Protein AF-A0A257WDB3-F1 (afdb_monomer_lite)

Foldseek 3Di:
DDPVVVVVVVPVVQPDPDLDPADADDDDDLVVLVVLLVVLVVLLVQAACDPPPLQHLFGQDPVRDTFLLRLLVLLLSLLVLCLHPSHPSPVPPSSVVSNLRSLVSNQSQADPQLAHDGPPDRGLALLVLLVSLLSNLVSVVNCSRRPPVVNCVSHVVSLVSSLSNLLPDDHPDLVSLVSSLSSLSSVCSVPNDVSSVVSNVVSVPDDD

pLDDT: mean 91.32, std 16.08, range [34.0, 98.94]

Radius of gyration: 17.68 Å; chains: 1; bounding box: 43×49×41 Å

Sequence (208 aa):
MHRREALKTVVLAAAATRLSAAATPPRLPQALVDAHDKGVDDVIAKQELTPGHRHRGNIRSADSLFWGGTPGGIISTLSTAYLLPQSRHYRKPLVFERIQLAAECFARIQTPDGNWVLPITNFNSPPDTSFIIQGMGQTLLNARQYGFPELEPLVMPAVKKAGEALVRGGVHTPNHRWVVCSALALLHQLYPDPRYLKRIDQWLAESV

Structure (mmCIF, N/CA/C/O backbone):
data_AF-A0A257WDB3-F1
#
_entry.id   AF-A0A257WDB3-F1
#
loop_
_atom_site.group_PDB
_atom_site.id
_atom_site.type_symbol
_atom_site.label_atom_id
_atom_site.label_alt_id
_atom_site.label_comp_id
_atom_site.label_asym_id
_atom_site.label_entity_id
_atom_site.label_seq_id
_atom_site.pdbx_PDB_ins_code
_atom_site.Cartn_x
_atom_site.Cartn_y
_atom_site.Cartn_z
_atom_site.occupancy
_atom_site.B_iso_or_equiv
_atom_site.auth_seq_id
_atom_site.auth_comp_id
_atom_site.auth_asym_id
_atom_site.auth_atom_id
_atom_site.pdbx_PDB_model_num
ATOM 1 N N . MET A 1 1 ? 3.778 -29.383 -19.941 1.00 45.91 1 MET A N 1
ATOM 2 C CA . MET A 1 1 ? 2.694 -28.446 -19.573 1.00 45.91 1 MET A CA 1
ATOM 3 C C . MET A 1 1 ? 3.295 -27.042 -19.513 1.00 45.91 1 MET A C 1
ATOM 5 O O . MET A 1 1 ? 4.113 -26.775 -18.642 1.00 45.91 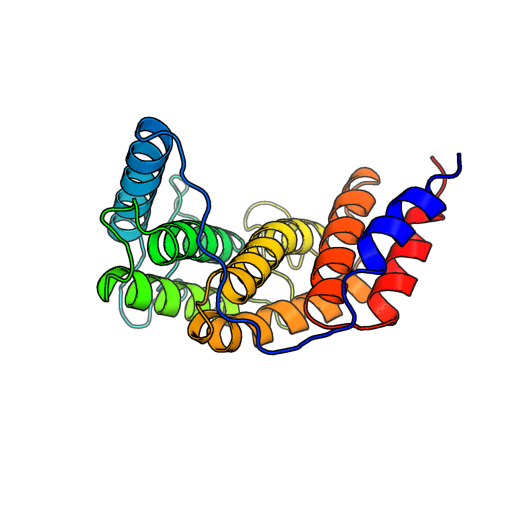1 MET A O 1
ATOM 9 N N . HIS A 1 2 ? 3.052 -26.204 -20.525 1.00 51.28 2 HIS A N 1
ATOM 10 C CA . HIS A 1 2 ? 3.761 -24.927 -20.689 1.00 51.28 2 HIS A CA 1
ATOM 11 C C . HIS A 1 2 ? 3.263 -23.865 -19.694 1.00 51.28 2 HIS A C 1
ATOM 13 O O . HIS A 1 2 ? 2.059 -23.686 -19.544 1.00 51.28 2 HIS A O 1
ATOM 19 N N . ARG A 1 3 ? 4.190 -23.108 -19.078 1.00 54.28 3 ARG A N 1
ATOM 20 C CA . ARG A 1 3 ? 3.938 -21.974 -18.151 1.00 54.28 3 ARG A CA 1
ATOM 21 C C . ARG A 1 3 ? 2.859 -20.983 -18.625 1.00 54.28 3 ARG A C 1
ATOM 23 O O . ARG A 1 3 ? 2.212 -20.355 -17.797 1.00 54.28 3 ARG A O 1
ATOM 30 N N . ARG A 1 4 ? 2.644 -20.870 -19.942 1.00 48.91 4 ARG A N 1
ATOM 31 C CA . ARG A 1 4 ? 1.606 -20.027 -20.560 1.00 48.91 4 ARG A CA 1
ATOM 32 C C . ARG A 1 4 ? 0.173 -20.489 -20.278 1.00 48.91 4 ARG A C 1
ATOM 34 O O . ARG A 1 4 ? -0.712 -19.648 -20.199 1.00 48.91 4 ARG A O 1
ATOM 41 N N . GLU A 1 5 ? -0.061 -21.787 -20.097 1.00 42.28 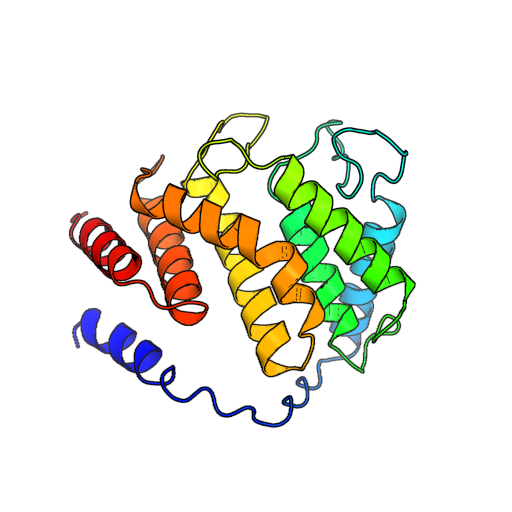5 GLU A N 1
ATOM 42 C CA . GLU A 1 5 ? -1.414 -22.317 -19.876 1.00 42.28 5 GLU A CA 1
ATOM 43 C C . GLU A 1 5 ? -1.887 -22.109 -18.430 1.00 42.28 5 GLU A C 1
ATOM 45 O O . GLU A 1 5 ? -3.061 -21.842 -18.209 1.00 42.28 5 GLU A O 1
ATOM 50 N N . ALA A 1 6 ? -0.975 -22.098 -17.448 1.00 45.38 6 ALA A N 1
ATOM 51 C CA . ALA A 1 6 ? -1.327 -21.823 -16.050 1.00 45.38 6 ALA A CA 1
ATOM 52 C C . ALA A 1 6 ? -1.822 -20.378 -15.823 1.00 45.38 6 ALA A C 1
ATOM 54 O O . ALA A 1 6 ? -2.683 -20.148 -14.980 1.00 45.38 6 ALA A O 1
ATOM 55 N N . LEU A 1 7 ? -1.317 -19.410 -16.598 1.00 43.00 7 LEU A N 1
ATOM 56 C CA . LEU A 1 7 ? -1.738 -18.005 -16.513 1.00 43.00 7 LEU A CA 1
ATOM 57 C C . LEU A 1 7 ? -3.073 -17.746 -17.227 1.00 43.00 7 LEU A C 1
ATOM 59 O O . LEU A 1 7 ? -3.871 -16.943 -16.752 1.00 43.00 7 LEU A O 1
ATOM 63 N N . LYS A 1 8 ? -3.366 -18.455 -18.325 1.00 37.84 8 LYS A N 1
ATOM 64 C CA . LYS A 1 8 ? -4.644 -18.312 -19.044 1.00 37.84 8 LYS A CA 1
ATOM 65 C C . LYS A 1 8 ? -5.842 -18.775 -18.214 1.00 37.84 8 LYS A C 1
ATOM 67 O O . LYS A 1 8 ? -6.889 -18.134 -18.264 1.00 37.84 8 LYS A O 1
ATOM 72 N N . THR A 1 9 ? -5.679 -19.822 -17.404 1.00 37.25 9 THR A N 1
ATOM 73 C CA . THR A 1 9 ? -6.748 -20.322 -16.522 1.00 37.25 9 THR A CA 1
ATOM 74 C C . THR A 1 9 ? -7.106 -19.330 -15.410 1.00 37.25 9 THR A C 1
ATOM 76 O O . THR A 1 9 ? -8.244 -19.314 -14.956 1.00 37.25 9 THR A O 1
ATOM 79 N N . VAL A 1 10 ? -6.177 -18.451 -15.011 1.00 42.28 10 VAL A N 1
ATOM 80 C CA . VAL A 1 10 ? -6.434 -17.390 -14.016 1.00 42.28 10 VAL A CA 1
ATOM 81 C C . VAL A 1 10 ? -7.130 -16.172 -14.646 1.00 42.28 10 VAL A C 1
ATOM 83 O O . VAL A 1 10 ? -7.916 -15.500 -13.985 1.00 42.28 10 VAL A O 1
ATOM 86 N N . VAL A 1 11 ? -6.902 -15.903 -15.937 1.00 43.12 11 VAL A N 1
ATOM 87 C CA . VAL A 1 11 ? -7.397 -14.693 -16.623 1.00 43.12 11 VAL A CA 1
ATOM 88 C C . VAL A 1 11 ? -8.828 -14.842 -17.165 1.00 43.12 11 VAL A C 1
ATOM 90 O O . VAL A 1 11 ? -9.560 -13.855 -17.233 1.00 43.12 11 VAL A O 1
ATOM 93 N N . LEU A 1 12 ? -9.288 -16.055 -17.495 1.00 34.00 12 LEU A N 1
ATOM 94 C CA . LEU A 1 12 ? -10.612 -16.243 -18.116 1.00 34.00 12 LEU A CA 1
ATOM 95 C C . LEU A 1 12 ? -11.825 -16.054 -17.182 1.00 34.00 12 LEU A C 1
ATOM 97 O O . LEU A 1 12 ? -12.954 -16.039 -17.666 1.00 34.00 12 LEU A O 1
ATOM 101 N N . ALA A 1 13 ? -11.631 -15.855 -15.876 1.00 38.69 13 ALA A N 1
ATOM 102 C CA . ALA A 1 13 ? -12.734 -15.607 -14.940 1.00 38.69 13 ALA A CA 1
ATOM 103 C C . ALA A 1 13 ? -13.141 -14.120 -14.816 1.00 38.69 13 ALA A C 1
ATOM 105 O O . ALA A 1 13 ? -14.109 -13.808 -14.127 1.00 38.69 13 ALA A O 1
ATOM 106 N N . ALA A 1 14 ? -12.432 -13.188 -15.465 1.00 43.66 14 ALA A N 1
ATOM 107 C CA . ALA A 1 14 ? -12.584 -11.749 -15.207 1.00 43.66 14 ALA A CA 1
ATOM 108 C C . ALA A 1 14 ? -13.600 -11.005 -16.103 1.00 43.66 14 ALA A C 1
ATOM 110 O O . ALA A 1 14 ? -13.700 -9.783 -16.026 1.00 43.66 14 ALA A O 1
ATOM 111 N N . ALA A 1 15 ? -14.376 -11.698 -16.941 1.00 42.31 15 ALA A N 1
ATOM 112 C CA . ALA A 1 15 ? -15.302 -11.059 -17.881 1.00 42.31 15 ALA A CA 1
ATOM 113 C C . ALA A 1 15 ? -16.777 -11.324 -17.539 1.00 42.31 15 ALA A C 1
ATOM 115 O O . ALA A 1 15 ? -17.488 -11.978 -18.294 1.00 42.31 15 ALA A O 1
ATOM 116 N N . ALA A 1 16 ? -17.240 -10.804 -16.399 1.00 39.44 16 ALA A N 1
ATOM 117 C CA . ALA A 1 16 ? -18.658 -10.533 -16.145 1.00 39.44 16 ALA A CA 1
ATOM 118 C C . ALA A 1 16 ? -18.814 -9.661 -14.891 1.00 39.44 16 ALA A C 1
ATOM 120 O O . ALA A 1 16 ? -19.093 -10.164 -13.804 1.00 39.44 16 ALA A O 1
ATOM 121 N N . THR A 1 17 ? -18.678 -8.340 -15.018 1.00 43.06 17 THR A N 1
ATOM 122 C CA . THR A 1 17 ? -19.032 -7.407 -13.936 1.00 43.06 17 THR A CA 1
ATOM 123 C C . THR A 1 17 ? -20.554 -7.274 -13.856 1.00 43.06 17 THR A C 1
ATOM 125 O O . THR A 1 17 ? -21.141 -6.258 -14.216 1.00 43.06 17 THR A O 1
ATOM 128 N N . ARG A 1 18 ? -21.227 -8.340 -13.418 1.00 44.41 18 ARG A N 1
ATOM 129 C CA . ARG A 1 18 ? -22.544 -8.206 -12.793 1.00 44.41 18 ARG A CA 1
ATOM 130 C C . ARG A 1 18 ? -22.286 -7.609 -11.410 1.00 44.41 18 ARG A C 1
ATOM 132 O O . ARG A 1 18 ? -21.394 -8.097 -10.720 1.00 44.41 18 ARG A O 1
ATOM 139 N N . LEU A 1 19 ? -23.033 -6.579 -11.001 1.00 48.09 19 LEU A N 1
ATOM 140 C CA . LEU A 1 19 ? -23.133 -6.233 -9.580 1.00 48.09 19 LEU A CA 1
ATOM 141 C C . LEU A 1 19 ? -23.759 -7.442 -8.871 1.00 48.09 19 LEU A C 1
ATOM 143 O O . LEU A 1 19 ? -24.977 -7.552 -8.759 1.00 48.09 19 LEU A O 1
ATOM 147 N N . SER A 1 20 ? -22.933 -8.407 -8.476 1.00 57.28 20 SER A N 1
ATOM 148 C CA . SER A 1 20 ? -23.333 -9.425 -7.520 1.00 57.28 20 SER A CA 1
ATOM 149 C C . SER A 1 20 ? -23.405 -8.768 -6.149 1.00 57.28 20 SER A C 1
ATOM 151 O O . SER A 1 20 ? -22.644 -7.843 -5.857 1.00 57.28 20 SER A O 1
ATOM 153 N N . ALA A 1 21 ? -24.300 -9.257 -5.292 1.00 70.44 21 ALA A N 1
ATOM 154 C CA . ALA A 1 21 ? -24.239 -8.924 -3.876 1.00 70.44 21 ALA A CA 1
ATOM 155 C C . ALA A 1 21 ? -22.814 -9.173 -3.349 1.00 70.44 21 ALA A C 1
ATOM 157 O O . ALA A 1 21 ? -22.147 -10.114 -3.793 1.00 70.44 21 ALA A O 1
ATOM 158 N N . ALA A 1 22 ? -22.351 -8.314 -2.437 1.00 84.44 22 ALA A N 1
ATOM 159 C CA . ALA A 1 22 ? -21.058 -8.495 -1.792 1.00 84.44 22 ALA A CA 1
ATOM 160 C C . ALA A 1 22 ? -20.994 -9.895 -1.166 1.00 84.44 22 ALA A C 1
ATOM 162 O O . ALA A 1 22 ? -21.926 -10.322 -0.482 1.00 84.44 22 ALA A O 1
ATOM 163 N N . ALA A 1 23 ? -19.906 -10.615 -1.423 1.00 90.50 23 ALA A N 1
ATOM 164 C CA . ALA A 1 23 ? -19.678 -11.907 -0.805 1.00 90.50 23 ALA A CA 1
ATOM 165 C C . ALA A 1 23 ? -19.461 -11.731 0.703 1.00 90.50 23 ALA A C 1
ATOM 167 O O . ALA A 1 23 ? -18.968 -10.701 1.167 1.00 90.50 23 ALA A O 1
ATOM 168 N N . THR A 1 24 ? -19.780 -12.764 1.476 1.00 90.06 24 THR A N 1
ATOM 169 C CA . THR A 1 24 ? -19.450 -12.796 2.901 1.00 90.06 24 THR A CA 1
ATOM 170 C C . THR A 1 24 ? -17.955 -13.089 3.069 1.00 90.06 24 THR A C 1
ATOM 172 O O . THR A 1 24 ? -17.476 -14.078 2.504 1.00 90.06 24 THR A O 1
ATOM 175 N N . PRO A 1 25 ? -17.201 -12.281 3.840 1.00 92.31 25 PRO A N 1
ATOM 176 C CA . PRO A 1 25 ? -15.821 -12.600 4.194 1.00 92.31 25 PRO A CA 1
ATOM 177 C C . PRO A 1 25 ? -15.700 -13.975 4.867 1.00 92.31 25 PRO A C 1
ATOM 179 O O . PRO A 1 25 ? -16.595 -14.364 5.625 1.00 92.31 25 PRO A O 1
ATOM 182 N N . PRO A 1 26 ? -14.605 -14.718 4.628 1.00 92.19 26 PRO A N 1
ATOM 183 C CA . PRO A 1 26 ? -14.399 -16.012 5.262 1.00 92.19 26 PRO A CA 1
ATOM 184 C C . PRO A 1 26 ? -14.268 -15.860 6.779 1.00 92.19 26 PRO A C 1
ATOM 186 O O . PRO A 1 26 ? -13.742 -14.864 7.278 1.00 92.19 26 PRO A O 1
ATOM 189 N N . ARG A 1 27 ? -14.694 -16.889 7.517 1.00 95.25 27 ARG A N 1
ATOM 190 C CA . ARG A 1 27 ? -14.459 -16.952 8.960 1.00 95.25 27 ARG A CA 1
ATOM 191 C C . ARG A 1 27 ? -13.005 -17.336 9.232 1.00 95.25 27 ARG A C 1
ATOM 193 O O . ARG A 1 27 ? -12.547 -18.374 8.763 1.00 95.25 27 ARG A O 1
ATOM 200 N N . LEU A 1 28 ? -12.303 -16.527 10.016 1.00 96.69 28 LEU A N 1
ATOM 201 C CA . LEU A 1 28 ? -10.902 -16.736 10.385 1.00 96.69 28 LEU A CA 1
ATOM 202 C C . LEU A 1 28 ? -10.765 -17.228 11.838 1.00 96.69 28 LEU A C 1
ATOM 204 O O . LEU A 1 28 ? -11.626 -16.917 12.670 1.00 96.69 28 LEU A O 1
ATOM 208 N N . PRO A 1 29 ? -9.691 -17.968 12.177 1.00 98.19 29 PRO A N 1
ATOM 209 C CA . PRO A 1 29 ? -9.339 -18.275 13.562 1.00 98.19 29 PRO A CA 1
ATOM 210 C C . PRO A 1 29 ? -9.264 -17.011 14.426 1.00 98.19 29 PRO A C 1
ATOM 212 O O . PRO A 1 29 ? -8.604 -16.046 14.044 1.00 98.19 29 PRO A O 1
ATOM 215 N N . GLN A 1 30 ? -9.895 -17.027 15.606 1.00 97.88 30 GLN A N 1
ATOM 216 C CA . GLN A 1 30 ? -10.023 -15.831 16.451 1.00 97.88 30 GLN A CA 1
ATOM 217 C C . GLN A 1 30 ? -8.666 -15.217 16.822 1.00 97.88 30 GLN A C 1
ATOM 219 O O . GLN A 1 30 ? -8.505 -14.009 16.726 1.00 97.88 30 GLN A O 1
ATOM 224 N N . ALA A 1 31 ? -7.657 -16.042 17.117 1.00 98.38 31 ALA A N 1
ATOM 225 C CA . ALA A 1 31 ? -6.311 -15.561 17.429 1.00 98.38 31 ALA A CA 1
ATOM 226 C C . ALA A 1 31 ? -5.677 -14.728 16.293 1.00 98.38 31 ALA A C 1
ATOM 228 O O . ALA A 1 31 ? -4.933 -13.789 16.566 1.00 98.38 31 ALA A O 1
ATOM 229 N N . LEU A 1 32 ? -5.983 -15.036 15.023 1.00 98.25 32 LEU A N 1
ATOM 230 C CA . LEU A 1 32 ? -5.516 -14.232 13.886 1.00 98.25 32 LEU A CA 1
ATOM 231 C C . LEU A 1 32 ? -6.258 -12.897 13.803 1.00 98.25 32 LEU A C 1
ATOM 233 O O . LEU A 1 32 ? -5.642 -11.882 13.488 1.00 98.25 32 LEU A O 1
ATOM 237 N N . VAL A 1 33 ? -7.558 -12.894 14.107 1.00 98.56 33 VAL A N 1
ATOM 238 C CA . VAL A 1 33 ? -8.369 -11.670 14.161 1.00 98.56 33 VAL A CA 1
ATOM 239 C C . VAL A 1 33 ? -7.873 -10.757 15.280 1.00 98.56 33 VAL A C 1
ATOM 241 O O . VAL A 1 33 ? -7.621 -9.582 15.038 1.00 98.56 33 VAL A O 1
ATOM 244 N N . ASP A 1 34 ? -7.636 -11.304 16.471 1.00 98.62 34 ASP A N 1
ATOM 245 C CA . ASP A 1 34 ? -7.160 -10.541 17.626 1.00 98.62 34 ASP A CA 1
ATOM 246 C C . ASP A 1 34 ? -5.768 -9.941 17.371 1.00 98.62 34 ASP A C 1
ATOM 248 O O . ASP A 1 34 ? -5.526 -8.769 17.674 1.00 98.62 34 ASP A O 1
ATOM 252 N N . ALA A 1 35 ? -4.865 -10.720 16.762 1.00 98.56 35 ALA A N 1
ATOM 253 C CA . ALA A 1 35 ? -3.537 -10.255 16.370 1.00 98.56 35 ALA A CA 1
ATOM 254 C C . ALA A 1 35 ? -3.603 -9.156 15.298 1.00 98.56 35 ALA A C 1
ATOM 256 O O . ALA A 1 35 ? -2.903 -8.146 15.407 1.00 98.56 35 ALA A O 1
ATOM 257 N N . HIS A 1 36 ? -4.463 -9.321 14.289 1.00 98.62 36 HIS A N 1
ATOM 258 C CA . HIS A 1 36 ? -4.686 -8.306 13.264 1.00 98.62 36 HIS A CA 1
ATOM 259 C C . HIS A 1 36 ? -5.241 -7.014 13.871 1.00 98.62 36 HIS A C 1
ATOM 261 O O . HIS A 1 36 ? -4.723 -5.933 13.602 1.00 98.62 36 HIS A O 1
ATOM 267 N N . ASP A 1 37 ? -6.250 -7.115 14.734 1.00 98.75 37 ASP A N 1
ATOM 268 C CA . ASP A 1 37 ? -6.857 -5.954 15.373 1.00 98.75 37 ASP A CA 1
ATOM 269 C C . ASP A 1 37 ? -5.869 -5.230 16.299 1.00 98.75 37 ASP A C 1
ATOM 271 O O . ASP A 1 37 ? -5.863 -4.003 16.361 1.00 98.75 37 ASP A O 1
ATOM 275 N N . LYS A 1 38 ? -4.965 -5.949 16.980 1.00 98.69 38 LYS A N 1
ATOM 276 C CA . LYS A 1 38 ? -3.846 -5.297 17.679 1.00 98.69 38 LYS A CA 1
ATOM 277 C C . LYS A 1 38 ? -2.987 -4.476 16.703 1.00 98.69 38 LYS A C 1
ATOM 279 O O . LYS A 1 38 ? -2.601 -3.352 17.019 1.00 98.69 38 LYS A O 1
ATOM 284 N N . GLY A 1 39 ? -2.688 -5.021 15.524 1.00 98.50 39 GLY A N 1
ATOM 285 C CA . GLY A 1 39 ? -1.974 -4.292 14.474 1.00 98.50 39 GLY A CA 1
ATOM 286 C C . GLY A 1 39 ? -2.729 -3.049 13.991 1.00 98.50 39 GLY A C 1
ATOM 287 O O . GLY A 1 39 ? -2.109 -2.016 13.745 1.00 98.50 39 GLY A O 1
ATOM 288 N N . VAL A 1 40 ? -4.060 -3.117 13.908 1.00 98.81 40 VAL A N 1
ATOM 289 C CA . VAL A 1 40 ? -4.929 -1.972 13.581 1.00 98.81 40 VAL A CA 1
ATOM 290 C C . VAL A 1 40 ? -4.807 -0.872 14.632 1.00 98.81 40 VAL A C 1
ATOM 292 O O . VAL A 1 40 ? -4.586 0.282 14.264 1.00 98.81 40 VAL A O 1
ATOM 295 N N . ASP A 1 41 ? -4.877 -1.215 15.919 1.00 98.75 41 ASP A N 1
ATOM 296 C CA . ASP A 1 41 ? -4.685 -0.249 17.008 1.00 98.75 41 ASP A CA 1
ATOM 297 C C . ASP A 1 41 ? -3.306 0.412 16.940 1.00 98.75 41 ASP A C 1
ATOM 299 O O . ASP A 1 41 ? -3.197 1.638 17.021 1.00 98.75 41 ASP A O 1
ATOM 303 N N . ASP A 1 42 ? -2.254 -0.382 16.723 1.00 98.31 42 ASP A N 1
ATOM 304 C CA . ASP A 1 42 ? -0.886 0.126 16.610 1.00 98.31 42 ASP A CA 1
ATOM 305 C C . ASP A 1 42 ? -0.745 1.095 15.418 1.00 98.31 42 ASP A C 1
ATOM 307 O O . ASP A 1 42 ? -0.067 2.119 15.530 1.00 98.31 42 ASP A O 1
ATOM 311 N N . VAL A 1 43 ? -1.388 0.800 14.283 1.00 98.12 43 VAL A N 1
ATOM 312 C CA . VAL A 1 43 ? -1.407 1.670 13.095 1.00 98.12 43 VAL A CA 1
ATOM 313 C C . VAL A 1 43 ? -2.151 2.974 13.372 1.00 98.12 43 VAL A C 1
ATOM 315 O O . VAL A 1 43 ? -1.635 4.045 13.049 1.00 98.12 43 VAL A O 1
ATOM 318 N N . ILE A 1 44 ? -3.332 2.907 13.992 1.00 98.56 44 ILE A N 1
ATOM 319 C CA . ILE A 1 44 ? -4.138 4.088 14.333 1.00 98.56 44 ILE A CA 1
ATOM 320 C C . ILE A 1 44 ? -3.382 4.996 15.306 1.00 98.56 44 ILE A C 1
ATOM 322 O O . ILE A 1 44 ? -3.388 6.213 15.124 1.00 98.56 44 ILE A O 1
ATOM 326 N N . ALA A 1 45 ? -2.721 4.419 16.311 1.00 98.31 45 ALA A N 1
ATOM 327 C CA . ALA A 1 45 ? -1.990 5.167 17.329 1.00 98.31 45 ALA A CA 1
ATOM 328 C C . ALA A 1 45 ? -0.731 5.864 16.785 1.00 98.31 45 ALA A C 1
ATOM 330 O O . ALA A 1 45 ? -0.343 6.912 17.296 1.00 98.31 45 ALA A O 1
ATOM 331 N N . LYS A 1 46 ? -0.081 5.289 15.766 1.00 98.31 46 LYS A N 1
ATOM 332 C CA . LYS A 1 46 ? 1.199 5.782 15.226 1.00 98.31 46 LYS A CA 1
ATOM 333 C C . LYS A 1 46 ? 1.058 6.680 13.998 1.00 98.31 46 LYS A C 1
ATOM 335 O O . LYS A 1 46 ? 2.065 7.216 13.531 1.00 98.31 46 LYS A O 1
ATOM 340 N N . GLN A 1 47 ? -0.141 6.801 13.429 1.00 98.44 47 GLN A N 1
ATOM 341 C CA . GLN A 1 47 ? -0.347 7.610 12.232 1.00 98.44 47 GLN A CA 1
ATOM 342 C C . GLN A 1 47 ? -0.068 9.093 12.537 1.00 98.44 47 GLN A C 1
ATOM 344 O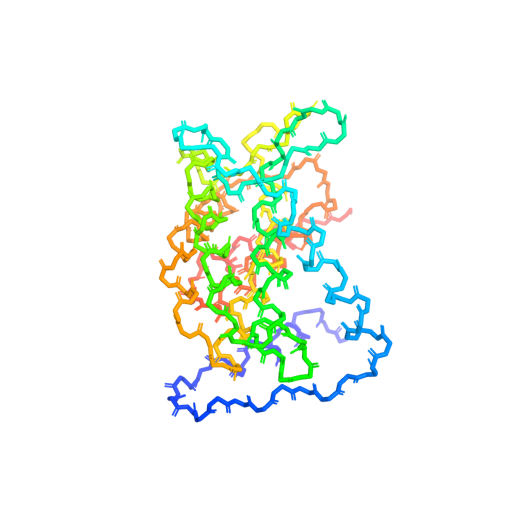 O . GLN A 1 47 ? -0.512 9.629 13.545 1.00 98.44 47 GLN A O 1
ATOM 349 N N . GLU A 1 48 ? 0.666 9.769 11.657 1.00 98.50 48 GLU A N 1
ATOM 350 C CA . GLU A 1 48 ? 0.939 11.203 11.731 1.00 98.50 48 GLU A CA 1
ATOM 351 C C . GLU A 1 48 ? -0.329 11.985 11.376 1.00 98.50 48 GLU A C 1
ATOM 353 O O . GLU A 1 48 ? -0.812 11.908 10.243 1.00 98.50 48 GLU A O 1
ATOM 358 N N . LEU A 1 49 ? -0.876 12.743 12.325 1.00 98.50 49 LEU A N 1
ATOM 359 C CA . LEU A 1 49 ? -2.156 13.441 12.164 1.00 98.50 49 LEU A CA 1
ATOM 360 C C . LEU A 1 49 ? -2.016 14.959 12.042 1.00 98.50 49 LEU A C 1
ATOM 362 O O . LEU A 1 49 ? -3.007 15.620 11.714 1.00 98.50 49 LEU A O 1
ATOM 366 N N . THR A 1 50 ? -0.815 15.502 12.259 1.00 98.38 50 THR A N 1
ATOM 367 C CA . THR A 1 50 ? -0.563 16.945 12.316 1.00 98.38 50 THR A CA 1
ATOM 368 C C . THR A 1 50 ? -1.049 17.628 11.033 1.00 98.38 50 THR A C 1
ATOM 370 O O . THR A 1 50 ? -0.568 17.301 9.938 1.00 98.38 50 THR A O 1
ATOM 373 N N . PRO A 1 51 ? -2.007 18.572 11.125 1.00 97.12 51 PRO A N 1
ATOM 374 C CA . PRO A 1 51 ? -2.480 19.329 9.972 1.00 97.12 51 PRO A CA 1
ATOM 375 C C . PRO A 1 51 ? -1.325 20.007 9.226 1.00 97.12 51 PRO A C 1
ATOM 377 O O . PRO A 1 51 ? -0.412 20.552 9.836 1.00 97.12 51 PRO A O 1
ATOM 380 N N . GLY A 1 52 ? -1.344 19.944 7.894 1.00 95.94 52 GLY A N 1
ATOM 381 C CA . GLY A 1 52 ? -0.296 20.527 7.047 1.00 95.94 52 GLY A CA 1
ATOM 382 C C . GLY A 1 52 ? 1.018 19.736 6.977 1.00 95.94 52 GLY A C 1
ATOM 383 O O . GLY A 1 52 ? 1.845 20.025 6.113 1.00 95.94 52 GLY A O 1
ATOM 384 N N . HIS A 1 53 ? 1.223 18.703 7.804 1.00 97.81 53 HIS A N 1
ATOM 385 C CA . HIS A 1 53 ? 2.433 17.890 7.716 1.00 97.81 53 HIS A CA 1
ATOM 386 C C . HIS A 1 53 ? 2.477 17.121 6.385 1.00 97.81 53 HIS A C 1
ATOM 388 O O . HIS A 1 53 ? 1.519 16.439 6.008 1.00 97.81 53 HIS A O 1
ATOM 394 N N . ARG A 1 54 ? 3.618 17.170 5.678 1.00 96.62 54 ARG A N 1
ATOM 395 C CA . ARG A 1 54 ? 3.788 16.535 4.353 1.00 96.62 54 ARG A CA 1
ATOM 396 C C . ARG A 1 54 ? 3.362 15.065 4.352 1.00 96.62 54 ARG A C 1
ATOM 398 O O . ARG A 1 54 ? 2.705 14.606 3.418 1.00 96.62 54 ARG A O 1
ATOM 405 N N . HIS A 1 55 ? 3.679 14.350 5.428 1.00 98.06 55 HIS A N 1
ATOM 406 C CA . HIS A 1 55 ? 3.388 12.927 5.600 1.00 98.06 55 HIS A CA 1
ATOM 407 C C . HIS A 1 55 ? 2.165 12.641 6.488 1.00 98.06 55 HIS A C 1
ATOM 409 O O . HIS A 1 55 ? 2.044 11.533 6.996 1.00 98.06 55 HIS A O 1
ATOM 415 N N . ARG A 1 56 ? 1.254 13.608 6.683 1.00 98.62 56 ARG A N 1
ATOM 416 C CA . ARG A 1 56 ? -0.021 13.378 7.387 1.00 98.62 56 ARG A CA 1
ATOM 417 C C . ARG A 1 56 ? -0.771 12.191 6.774 1.00 98.62 56 ARG A C 1
ATOM 419 O O . ARG A 1 56 ? -1.021 12.208 5.572 1.00 98.62 56 ARG A O 1
ATOM 426 N N . GLY A 1 57 ? -1.105 11.184 7.575 1.00 98.50 57 GLY A N 1
ATOM 427 C CA . GLY A 1 57 ? -1.681 9.910 7.134 1.00 98.50 57 GLY A CA 1
ATOM 428 C C . GLY A 1 57 ? -0.671 8.767 6.955 1.00 98.50 57 GLY A C 1
ATOM 429 O O . GLY A 1 57 ? -1.076 7.633 6.713 1.00 98.50 57 GLY A O 1
ATOM 430 N N . ASN A 1 58 ? 0.628 9.030 7.099 1.00 98.38 58 ASN A N 1
ATOM 431 C CA . ASN A 1 58 ? 1.688 8.017 7.114 1.00 98.38 58 ASN A CA 1
ATOM 432 C C . ASN A 1 58 ? 2.109 7.680 8.559 1.00 98.38 58 ASN A C 1
ATOM 434 O O . ASN A 1 58 ? 1.628 8.298 9.502 1.00 98.38 58 ASN A O 1
ATOM 438 N N . ILE A 1 59 ? 3.032 6.738 8.744 1.00 98.31 59 ILE A N 1
ATOM 439 C CA . ILE A 1 59 ? 3.689 6.438 10.023 1.00 98.31 59 ILE A CA 1
ATOM 440 C C . ILE A 1 59 ? 5.177 6.764 9.895 1.00 98.31 59 ILE A C 1
ATOM 442 O O . ILE A 1 59 ? 5.823 6.378 8.916 1.00 98.31 59 ILE A O 1
ATOM 446 N N . ARG A 1 60 ? 5.719 7.466 10.894 1.00 97.19 60 ARG A N 1
ATOM 447 C CA . ARG A 1 60 ? 7.162 7.678 11.031 1.00 97.19 60 ARG A CA 1
ATOM 448 C C . ARG A 1 60 ? 7.805 6.390 11.542 1.00 97.19 60 ARG A C 1
ATOM 450 O O . ARG A 1 60 ? 7.391 5.863 12.574 1.00 97.19 60 ARG A O 1
ATOM 457 N N . SER A 1 61 ? 8.793 5.871 10.826 1.00 94.06 61 SER A N 1
ATOM 458 C CA . SER A 1 61 ? 9.543 4.682 11.239 1.00 94.06 61 SER A CA 1
ATOM 459 C C . SER A 1 61 ? 10.538 4.992 12.360 1.00 94.06 61 SER A C 1
ATOM 461 O O . SER A 1 61 ? 10.791 6.149 12.692 1.00 94.06 61 SER A O 1
ATOM 463 N N . ALA A 1 62 ? 11.109 3.943 12.959 1.00 93.12 62 ALA A N 1
ATOM 464 C CA . ALA A 1 62 ? 12.051 4.064 14.075 1.00 93.12 62 ALA A CA 1
ATOM 465 C C . ALA A 1 62 ? 13.331 4.848 13.720 1.00 93.12 62 ALA A C 1
ATOM 467 O O . ALA A 1 62 ? 13.886 5.541 14.564 1.00 93.12 62 ALA A O 1
ATOM 468 N N . ASP A 1 63 ? 13.758 4.800 12.459 1.00 93.31 63 ASP A N 1
ATOM 469 C CA . ASP A 1 63 ? 14.848 5.611 11.895 1.00 93.31 63 ASP A CA 1
ATOM 470 C C . ASP A 1 63 ? 14.419 7.055 11.549 1.00 93.31 63 ASP A C 1
ATOM 472 O O . ASP A 1 63 ? 15.137 7.787 10.873 1.00 93.31 63 ASP A O 1
ATOM 476 N N . SER A 1 64 ? 13.243 7.484 12.016 1.00 93.69 64 SER A N 1
ATOM 477 C CA . SER A 1 64 ? 12.643 8.805 11.798 1.00 93.69 64 SER A CA 1
ATOM 478 C C . SER A 1 64 ? 12.241 9.136 10.356 1.00 93.69 64 SER A C 1
ATOM 480 O O . SER A 1 64 ? 11.790 10.261 10.105 1.00 93.69 64 SER A O 1
ATOM 482 N N . LEU A 1 65 ? 12.332 8.179 9.428 1.00 96.12 65 LEU A N 1
ATOM 483 C CA . LEU A 1 65 ? 11.938 8.350 8.029 1.00 96.12 65 LEU A CA 1
ATOM 484 C C . LEU A 1 65 ? 10.435 8.122 7.803 1.00 96.12 65 LEU A C 1
ATOM 486 O O . LEU A 1 65 ? 9.703 7.597 8.640 1.00 96.12 65 LEU A O 1
ATOM 490 N N . PHE A 1 66 ? 9.968 8.534 6.624 1.00 97.00 66 PHE A N 1
ATOM 491 C CA . PHE A 1 66 ? 8.645 8.188 6.111 1.00 97.00 66 PHE A CA 1
ATOM 492 C C . PHE A 1 66 ? 8.807 7.412 4.811 1.00 97.00 66 PHE A C 1
ATOM 494 O O . PHE A 1 66 ? 9.218 7.964 3.788 1.00 97.00 66 PHE A O 1
ATOM 501 N N . TRP A 1 67 ? 8.473 6.127 4.848 1.00 96.12 67 TRP A N 1
ATOM 502 C CA . TRP A 1 67 ? 8.623 5.238 3.701 1.00 96.12 67 TRP A CA 1
ATOM 503 C C . TRP A 1 67 ? 7.454 5.425 2.734 1.00 96.12 67 TRP A C 1
ATOM 505 O O . TRP A 1 67 ? 6.301 5.578 3.153 1.00 96.12 67 TRP A O 1
ATOM 515 N N . GLY A 1 68 ? 7.745 5.403 1.430 1.00 95.75 68 GLY A N 1
ATOM 516 C CA . GLY A 1 68 ? 6.742 5.625 0.389 1.00 95.75 68 GLY A CA 1
ATOM 517 C C . GLY A 1 68 ? 5.650 4.552 0.343 1.00 95.75 68 GLY A C 1
ATOM 518 O O . GLY A 1 68 ? 4.511 4.862 0.010 1.00 95.75 68 GLY A O 1
ATOM 519 N N . GLY A 1 69 ? 5.974 3.312 0.723 1.00 96.19 69 GLY A N 1
ATOM 520 C CA . GLY A 1 69 ? 5.023 2.196 0.728 1.00 96.19 69 GLY A CA 1
ATOM 521 C C . GLY A 1 69 ? 4.138 2.093 1.969 1.00 96.19 69 GLY A C 1
ATOM 522 O O . GLY A 1 69 ? 3.103 1.428 1.921 1.00 96.19 69 GLY A O 1
ATOM 523 N N . THR A 1 70 ? 4.496 2.764 3.065 1.00 98.00 70 THR A N 1
ATOM 524 C CA . THR A 1 70 ? 3.780 2.640 4.343 1.00 98.00 70 THR A CA 1
ATOM 525 C C . THR A 1 70 ? 2.299 3.017 4.254 1.00 98.00 70 THR A C 1
ATOM 527 O O . THR A 1 70 ? 1.493 2.253 4.783 1.00 98.00 70 THR A O 1
ATOM 530 N N . PRO A 1 71 ? 1.872 4.089 3.550 1.00 98.56 71 PRO A N 1
ATOM 531 C CA . PRO A 1 71 ? 0.447 4.385 3.415 1.00 98.56 71 PRO A CA 1
ATOM 532 C C . PRO A 1 71 ? -0.347 3.256 2.745 1.00 98.56 71 PRO A C 1
ATOM 534 O O . PRO A 1 71 ? -1.449 2.953 3.188 1.00 98.56 71 PRO A O 1
ATOM 537 N N . GLY A 1 72 ? 0.222 2.573 1.743 1.00 98.31 72 GLY A N 1
ATOM 538 C CA . GLY A 1 72 ? -0.412 1.400 1.127 1.00 98.31 72 GLY A CA 1
ATOM 539 C C . GLY A 1 72 ? -0.590 0.244 2.118 1.00 98.31 72 GLY A C 1
ATOM 540 O O . GLY A 1 72 ? -1.649 -0.378 2.172 1.00 98.31 72 GLY A O 1
ATOM 541 N N . GLY A 1 73 ? 0.414 0.007 2.969 1.00 98.38 73 GLY A N 1
ATOM 542 C CA . GLY A 1 73 ? 0.324 -0.956 4.070 1.00 98.38 73 GLY A CA 1
ATOM 543 C C . GLY A 1 73 ? -0.751 -0.590 5.099 1.00 98.38 73 GLY A C 1
ATOM 544 O O . GLY A 1 73 ? -1.536 -1.450 5.488 1.00 98.38 73 GLY A O 1
ATOM 545 N N . ILE A 1 74 ? -0.843 0.688 5.485 1.00 98.81 74 ILE A N 1
ATOM 546 C CA . ILE A 1 74 ? -1.897 1.198 6.380 1.00 98.81 74 ILE A CA 1
ATOM 547 C C . ILE A 1 74 ? -3.278 0.933 5.775 1.00 98.81 74 ILE A C 1
ATOM 549 O O . ILE A 1 74 ? -4.142 0.374 6.447 1.00 98.81 74 ILE A O 1
ATOM 553 N N . ILE A 1 75 ? -3.480 1.289 4.503 1.00 98.88 75 ILE A N 1
ATOM 554 C CA . ILE A 1 75 ? -4.756 1.088 3.807 1.00 98.88 75 ILE A CA 1
ATOM 555 C C . ILE A 1 75 ? -5.132 -0.396 3.789 1.00 98.88 75 ILE A C 1
ATOM 557 O O . ILE A 1 75 ? -6.274 -0.720 4.106 1.00 98.88 75 ILE A O 1
ATOM 561 N N . SER A 1 76 ? -4.192 -1.293 3.479 1.00 98.50 76 SER A N 1
ATOM 562 C CA . SER A 1 76 ? -4.421 -2.746 3.472 1.00 98.50 76 SER A CA 1
ATOM 563 C C . SER A 1 76 ? -4.848 -3.282 4.846 1.00 98.50 76 SER A C 1
ATOM 565 O O . SER A 1 76 ? -5.897 -3.925 4.967 1.00 98.50 76 SER A O 1
ATOM 567 N N . THR A 1 77 ? -4.093 -2.954 5.900 1.00 98.69 77 THR A N 1
ATOM 568 C CA . THR A 1 77 ? -4.385 -3.376 7.281 1.00 98.69 77 THR A CA 1
ATOM 569 C C . THR A 1 77 ? -5.747 -2.862 7.744 1.00 98.69 77 THR A C 1
ATOM 571 O O . THR A 1 77 ? -6.598 -3.628 8.194 1.00 98.69 77 THR A O 1
ATOM 574 N N . LEU A 1 78 ? -6.004 -1.563 7.591 1.00 98.88 78 LEU A N 1
ATOM 575 C CA . LEU A 1 78 ? -7.258 -0.965 8.045 1.00 98.88 78 LEU A CA 1
ATOM 576 C C . LEU A 1 78 ? -8.459 -1.462 7.230 1.00 98.88 78 LEU A C 1
ATOM 578 O O . LEU A 1 78 ? -9.499 -1.763 7.813 1.00 98.88 78 LEU A O 1
ATOM 582 N N . SER A 1 79 ? -8.321 -1.609 5.908 1.00 98.69 79 SER A N 1
ATOM 583 C CA . SER A 1 79 ? -9.406 -2.104 5.045 1.00 98.69 79 SER A CA 1
ATOM 584 C C . SER A 1 79 ? -9.773 -3.551 5.360 1.00 98.69 79 SER A C 1
ATOM 586 O O . SER A 1 79 ? -10.950 -3.900 5.324 1.00 98.69 79 SER A O 1
ATOM 588 N N . THR A 1 80 ? -8.792 -4.384 5.719 1.00 98.25 80 THR A N 1
ATOM 589 C CA . THR A 1 80 ? -9.032 -5.775 6.130 1.00 98.25 80 THR A CA 1
ATOM 590 C C . THR A 1 80 ? -9.924 -5.835 7.371 1.00 98.25 80 THR A C 1
ATOM 592 O O . THR A 1 80 ? -10.945 -6.521 7.361 1.00 98.25 80 THR A O 1
ATOM 595 N N . ALA A 1 81 ? -9.609 -5.053 8.407 1.00 98.44 81 ALA A N 1
ATOM 596 C CA . ALA A 1 81 ? -10.447 -4.942 9.604 1.00 98.44 81 ALA A CA 1
ATOM 597 C C . ALA A 1 81 ? -11.815 -4.308 9.317 1.00 98.44 81 ALA A C 1
ATOM 599 O O . ALA A 1 81 ? -12.836 -4.757 9.832 1.00 98.44 81 ALA A O 1
ATOM 600 N N . TYR A 1 82 ? -11.851 -3.282 8.464 1.00 98.56 82 TYR A N 1
ATOM 601 C CA . TYR A 1 82 ? -13.085 -2.595 8.092 1.00 98.56 82 TYR A CA 1
ATOM 602 C C . TYR A 1 82 ? -14.081 -3.524 7.380 1.00 98.56 82 TYR A C 1
ATOM 604 O O . TYR A 1 82 ? -15.293 -3.394 7.571 1.00 98.56 82 TYR A O 1
ATOM 612 N N . LEU A 1 83 ? -13.568 -4.474 6.590 1.00 97.75 83 LEU A N 1
ATOM 613 C CA . LEU A 1 83 ? -14.341 -5.461 5.838 1.00 97.75 83 LEU A CA 1
ATOM 614 C C . LEU A 1 83 ? -14.726 -6.705 6.647 1.00 97.75 83 LEU A C 1
ATOM 616 O O . LEU A 1 83 ? -15.736 -7.318 6.316 1.00 97.75 83 LEU A O 1
ATOM 620 N N . LEU A 1 84 ? -13.962 -7.093 7.672 1.00 97.56 84 LEU A N 1
ATOM 621 C CA . LEU A 1 84 ? -14.133 -8.364 8.385 1.00 97.56 84 LEU A CA 1
ATOM 622 C C . LEU A 1 84 ? -15.099 -8.244 9.584 1.00 97.56 84 LEU A C 1
ATOM 624 O O . LEU A 1 84 ? -14.718 -7.647 10.588 1.00 97.56 84 LEU A O 1
ATOM 628 N N . PRO A 1 85 ? -16.290 -8.883 9.578 1.00 97.44 85 PRO A N 1
ATOM 629 C CA . PRO A 1 85 ? -17.261 -8.771 10.676 1.00 97.44 85 PRO A CA 1
ATOM 630 C C . PRO A 1 85 ? -16.770 -9.261 12.045 1.00 97.44 85 PRO A C 1
ATOM 632 O O . PRO A 1 85 ? -17.300 -8.843 13.067 1.00 97.44 85 PRO A O 1
ATOM 635 N N . GLN A 1 86 ? -15.773 -10.154 12.076 1.00 98.06 86 GLN A N 1
ATOM 636 C CA . GLN A 1 86 ? -15.169 -10.646 13.322 1.00 98.06 86 GLN A CA 1
ATOM 637 C C . GLN A 1 86 ? -14.277 -9.608 14.012 1.00 98.06 86 GLN A C 1
ATOM 639 O O . GLN A 1 86 ? -13.989 -9.755 15.197 1.00 98.06 86 GLN A O 1
ATOM 644 N N . SER A 1 87 ? -13.807 -8.598 13.276 1.00 98.50 87 SER A N 1
ATOM 645 C CA . SER A 1 87 ? -12.935 -7.561 13.816 1.00 98.50 87 SER A CA 1
ATOM 646 C C . SER A 1 87 ? -13.718 -6.620 14.728 1.00 98.50 87 SER A C 1
ATOM 648 O O . SER A 1 87 ? -14.806 -6.158 14.372 1.00 98.50 87 SER A O 1
ATOM 650 N N . ARG A 1 88 ? -13.133 -6.210 15.860 1.00 98.50 88 ARG A N 1
ATOM 651 C CA . ARG A 1 88 ? -13.720 -5.144 16.705 1.00 98.50 88 ARG A CA 1
ATOM 652 C C . ARG A 1 88 ? -13.757 -3.780 16.002 1.00 98.50 88 ARG A C 1
ATOM 654 O O . ARG A 1 88 ? -14.432 -2.851 16.457 1.00 98.50 88 ARG A O 1
ATOM 661 N N . HIS A 1 89 ? -13.026 -3.664 14.897 1.00 98.69 89 HIS A N 1
ATOM 662 C CA . HIS A 1 89 ? -12.914 -2.484 14.051 1.00 98.69 89 HIS A CA 1
ATOM 663 C C . HIS A 1 89 ? -13.869 -2.507 12.849 1.00 98.69 89 HIS A C 1
ATOM 665 O O . HIS A 1 89 ? -13.883 -1.547 12.071 1.00 98.69 89 HIS A O 1
ATOM 671 N N . TYR A 1 90 ? -14.693 -3.554 12.718 1.00 98.38 90 TYR A N 1
ATOM 672 C CA . TYR A 1 90 ? -15.650 -3.703 11.627 1.00 98.38 90 TYR A CA 1
ATOM 673 C C . TYR A 1 90 ? -16.511 -2.448 11.455 1.00 98.38 90 TYR A C 1
ATOM 675 O O . TYR A 1 90 ? -17.184 -2.000 12.388 1.00 98.38 90 TYR A O 1
ATOM 683 N N . ARG A 1 91 ? -16.452 -1.862 10.252 1.00 97.69 91 ARG A N 1
ATOM 684 C CA . ARG A 1 91 ? -17.195 -0.656 9.843 1.00 97.69 91 ARG A CA 1
ATOM 685 C C . ARG A 1 91 ? -17.089 0.552 10.788 1.00 97.69 91 ARG A C 1
ATOM 687 O O . ARG A 1 91 ? -17.931 1.448 10.733 1.00 97.69 91 ARG A O 1
ATOM 694 N N . LYS A 1 92 ? -16.064 0.636 11.644 1.00 98.62 92 LYS A N 1
ATOM 695 C CA . LYS A 1 92 ? -15.907 1.769 12.572 1.00 98.62 92 LYS A CA 1
ATOM 696 C C . LYS A 1 92 ? -15.598 3.066 11.800 1.00 98.62 92 LYS A C 1
ATOM 698 O O . LYS A 1 92 ? -14.663 3.065 10.996 1.00 98.62 92 LYS A O 1
ATOM 703 N N . PRO A 1 93 ? -16.279 4.193 12.092 1.00 98.56 93 PRO A N 1
ATOM 704 C CA . PRO A 1 93 ? -16.014 5.476 11.430 1.00 98.56 93 PRO A CA 1
ATOM 705 C C . PRO A 1 93 ? -14.555 5.938 11.533 1.00 98.56 93 PRO A C 1
ATOM 707 O O . PRO A 1 93 ? -13.978 6.363 10.539 1.00 98.56 93 PRO A O 1
ATOM 710 N N . LEU A 1 94 ? -13.929 5.761 12.703 1.00 98.56 94 LEU A N 1
ATOM 711 C CA . LEU A 1 94 ? -12.519 6.107 12.916 1.00 98.56 94 LEU A CA 1
ATOM 712 C C . LEU A 1 94 ? -11.581 5.351 11.962 1.00 98.56 94 LEU A C 1
ATOM 714 O O . LEU A 1 94 ? -10.612 5.914 11.469 1.00 98.56 94 LEU A O 1
ATOM 718 N N . VAL A 1 95 ? -11.858 4.076 11.680 1.00 98.88 95 VAL A N 1
ATOM 719 C CA . VAL A 1 95 ? -11.029 3.272 10.768 1.00 98.88 95 VAL A CA 1
ATOM 720 C C . VAL A 1 95 ? -11.130 3.827 9.352 1.00 98.88 95 VAL A C 1
ATOM 722 O O . VAL A 1 95 ? -10.115 3.954 8.672 1.00 98.88 95 VAL A O 1
ATOM 725 N N . PHE A 1 96 ? -12.334 4.222 8.930 1.00 98.81 96 PHE A N 1
ATOM 726 C CA . PHE A 1 96 ? -12.536 4.838 7.624 1.00 98.81 96 PHE A CA 1
ATOM 727 C C . PHE A 1 96 ? -11.825 6.192 7.501 1.00 98.81 96 PHE A C 1
ATOM 729 O O . PHE A 1 96 ? -11.102 6.404 6.531 1.00 98.81 96 PHE A O 1
ATOM 736 N N . GLU A 1 97 ? -11.918 7.056 8.516 1.00 98.81 97 GLU A N 1
ATOM 737 C CA . GLU A 1 97 ? -11.170 8.324 8.572 1.00 98.81 97 GLU A CA 1
ATOM 738 C C . GLU A 1 97 ? -9.656 8.092 8.405 1.00 98.81 97 GLU A C 1
ATOM 740 O O . GLU A 1 97 ? -8.974 8.775 7.638 1.00 98.81 97 GLU A O 1
ATOM 745 N N . ARG A 1 98 ? -9.115 7.081 9.091 1.00 98.88 98 ARG A N 1
ATOM 746 C CA . ARG A 1 98 ? -7.686 6.736 9.050 1.00 98.88 98 ARG A CA 1
ATOM 747 C C . ARG A 1 98 ? -7.263 6.174 7.684 1.00 98.88 98 ARG A C 1
ATOM 749 O O . ARG A 1 98 ? -6.152 6.469 7.232 1.00 98.88 98 ARG A O 1
ATOM 756 N N . ILE A 1 99 ? -8.149 5.444 6.998 1.00 98.94 99 ILE A N 1
ATOM 757 C CA . ILE A 1 99 ? -7.971 5.020 5.597 1.00 98.94 99 ILE A CA 1
ATOM 758 C C . ILE A 1 99 ? -7.930 6.235 4.666 1.00 98.94 99 ILE A C 1
ATOM 760 O O . ILE A 1 99 ? -7.041 6.307 3.819 1.00 98.94 99 ILE A O 1
ATOM 764 N N . GLN A 1 100 ? -8.839 7.201 4.832 1.00 98.88 100 GLN A N 1
ATOM 765 C CA . GLN A 1 100 ? -8.878 8.412 4.004 1.00 98.88 100 GLN A CA 1
ATOM 766 C C . GLN A 1 100 ? -7.576 9.211 4.125 1.00 98.88 100 GLN A C 1
ATOM 768 O O . GLN A 1 100 ? -6.951 9.519 3.112 1.00 98.88 100 GLN A O 1
ATOM 773 N N . LEU A 1 101 ? -7.096 9.445 5.350 1.00 98.88 101 LEU A N 1
ATOM 774 C CA . LEU A 1 101 ? -5.819 10.129 5.588 1.00 98.88 101 LEU A CA 1
ATOM 775 C C . LEU A 1 101 ? -4.637 9.397 4.937 1.00 98.88 101 LEU A C 1
ATOM 777 O O . LEU A 1 101 ? -3.760 10.027 4.339 1.00 98.88 101 LEU A O 1
ATOM 781 N N . ALA A 1 102 ? -4.610 8.065 5.028 1.00 98.88 102 ALA A N 1
ATOM 782 C CA . ALA A 1 102 ? -3.574 7.261 4.390 1.00 98.88 102 ALA A CA 1
ATOM 783 C C . ALA A 1 102 ? -3.647 7.342 2.858 1.00 98.88 102 ALA A C 1
ATOM 785 O O . ALA A 1 102 ? -2.611 7.513 2.221 1.00 98.88 102 ALA A O 1
ATOM 786 N N . ALA A 1 103 ? -4.842 7.288 2.264 1.00 98.88 103 ALA A N 1
ATOM 787 C CA . ALA A 1 103 ? -5.044 7.410 0.819 1.00 98.88 103 ALA A CA 1
ATOM 788 C C . ALA A 1 103 ? -4.645 8.797 0.287 1.00 98.88 103 ALA A C 1
ATOM 790 O O . ALA A 1 103 ? -3.934 8.901 -0.714 1.00 98.88 103 ALA A O 1
ATOM 791 N N . GLU A 1 104 ? -5.005 9.865 1.001 1.00 98.75 104 GLU A N 1
ATOM 792 C CA . GLU A 1 104 ? -4.552 11.223 0.692 1.00 98.75 104 GLU A CA 1
ATOM 793 C C . GLU A 1 104 ? -3.024 11.326 0.737 1.00 98.75 104 GLU A C 1
ATOM 795 O O . GLU A 1 104 ? -2.407 11.924 -0.148 1.00 98.75 104 GLU A O 1
ATOM 800 N N . CYS A 1 105 ? -2.392 10.737 1.759 1.00 98.75 105 CYS A N 1
ATOM 801 C CA . CYS A 1 105 ? -0.937 10.687 1.848 1.00 98.75 105 CYS A CA 1
ATOM 802 C C . CYS A 1 105 ? -0.329 9.910 0.684 1.00 98.75 105 CYS A C 1
ATOM 804 O O . CYS A 1 105 ? 0.603 10.400 0.050 1.00 98.75 105 CYS A O 1
ATOM 806 N N . PHE A 1 106 ? -0.882 8.734 0.390 1.00 98.56 106 PHE A N 1
ATOM 807 C CA . PHE A 1 106 ? -0.441 7.831 -0.662 1.00 98.56 106 PHE A CA 1
ATOM 808 C C . PHE A 1 106 ? -0.360 8.541 -2.014 1.00 98.56 106 PHE A C 1
ATOM 810 O O . PHE A 1 106 ? 0.677 8.472 -2.674 1.00 98.56 106 PHE A O 1
ATOM 817 N N . ALA A 1 107 ? -1.400 9.298 -2.374 1.00 98.56 107 ALA A N 1
ATOM 818 C CA . ALA A 1 107 ? -1.413 10.118 -3.581 1.00 98.56 107 ALA A CA 1
ATOM 819 C C . ALA A 1 107 ? -0.433 11.301 -3.497 1.00 98.56 107 ALA A C 1
ATOM 821 O O . ALA A 1 107 ? 0.330 11.546 -4.429 1.00 98.56 107 ALA A O 1
ATOM 822 N N . ARG A 1 108 ? -0.410 12.022 -2.370 1.00 98.12 108 ARG A N 1
ATOM 823 C CA . ARG A 1 108 ? 0.406 13.236 -2.197 1.00 98.12 108 ARG A CA 1
ATOM 824 C C . ARG A 1 108 ? 1.912 12.983 -2.257 1.00 98.12 108 ARG A C 1
ATOM 826 O O . ARG A 1 108 ? 2.652 13.856 -2.701 1.00 98.12 108 ARG A O 1
ATOM 833 N N . ILE A 1 109 ? 2.381 11.829 -1.782 1.00 97.50 109 ILE A N 1
ATOM 834 C CA . ILE A 1 109 ? 3.813 11.485 -1.776 1.00 97.50 109 ILE A CA 1
ATOM 835 C C . ILE A 1 109 ? 4.255 10.718 -3.031 1.00 97.50 109 ILE A C 1
ATOM 837 O O . ILE A 1 109 ? 5.439 10.405 -3.159 1.00 97.50 109 ILE A O 1
ATOM 841 N N . GLN A 1 110 ? 3.328 10.403 -3.940 1.00 98.25 110 GLN A N 1
ATOM 842 C CA . GLN A 1 110 ? 3.650 9.762 -5.208 1.00 98.25 110 GLN A CA 1
ATOM 843 C C . GLN A 1 110 ? 4.419 10.739 -6.107 1.00 98.25 110 GLN A C 1
ATOM 845 O O . GLN A 1 110 ? 4.075 11.914 -6.237 1.00 98.25 110 GLN A O 1
ATOM 850 N N . THR A 1 111 ? 5.472 10.251 -6.754 1.00 97.38 111 THR A N 1
ATOM 851 C CA . THR A 1 111 ? 6.291 11.054 -7.671 1.00 97.38 111 THR A CA 1
ATOM 852 C C . THR A 1 111 ? 5.507 11.469 -8.928 1.00 97.38 111 THR A C 1
ATOM 854 O O . THR A 1 111 ? 4.487 10.849 -9.269 1.00 97.38 111 THR A O 1
ATOM 857 N N . PRO A 1 112 ? 5.973 12.492 -9.673 1.00 97.00 112 PRO A N 1
ATOM 858 C CA . PRO A 1 112 ? 5.405 12.851 -10.973 1.00 97.00 112 PRO A CA 1
ATOM 859 C C . PRO A 1 112 ? 5.325 11.673 -11.953 1.00 97.00 112 PRO A C 1
ATOM 861 O O . PRO A 1 112 ? 4.312 11.546 -12.635 1.00 97.00 112 PRO A O 1
ATOM 864 N N . ASP A 1 113 ? 6.307 10.768 -11.931 1.00 96.50 113 ASP A N 1
ATOM 865 C CA . ASP A 1 113 ? 6.361 9.591 -12.809 1.00 96.50 113 ASP A CA 1
ATOM 866 C C . ASP A 1 113 ? 5.451 8.434 -12.383 1.00 96.50 113 ASP A C 1
ATOM 868 O O . ASP A 1 113 ? 5.281 7.489 -13.151 1.00 96.50 113 ASP A O 1
ATOM 872 N N . GLY A 1 114 ? 4.844 8.508 -11.193 1.00 97.62 114 GLY A N 1
ATOM 873 C CA . GLY A 1 114 ? 3.901 7.503 -10.694 1.00 97.62 114 GLY A CA 1
ATOM 874 C C . GLY A 1 114 ? 4.490 6.476 -9.728 1.00 97.62 114 GLY A C 1
ATOM 875 O O . GLY A 1 114 ? 3.764 5.592 -9.282 1.00 97.62 114 GLY A O 1
ATOM 876 N N . ASN A 1 115 ? 5.761 6.601 -9.350 1.00 98.25 115 ASN A N 1
ATOM 877 C CA . ASN A 1 115 ? 6.389 5.713 -8.371 1.00 98.25 115 ASN A CA 1
ATOM 878 C C . ASN A 1 115 ? 6.358 6.283 -6.949 1.00 98.25 115 ASN A C 1
ATOM 880 O O . ASN A 1 115 ? 6.209 7.493 -6.751 1.00 98.25 115 ASN A O 1
ATOM 884 N N . TRP A 1 116 ? 6.612 5.421 -5.968 1.00 97.62 116 TRP A N 1
ATOM 885 C CA . TRP A 1 116 ? 6.956 5.816 -4.601 1.00 97.62 116 TRP A CA 1
ATOM 886 C C . TRP A 1 116 ? 8.458 5.683 -4.344 1.00 97.62 116 TRP A C 1
ATOM 888 O O . TRP A 1 116 ? 9.169 4.947 -5.027 1.00 97.62 116 TRP A O 1
ATOM 898 N N . VAL A 1 117 ? 8.943 6.447 -3.365 1.00 94.06 117 VAL A N 1
ATOM 899 C CA . VAL A 1 117 ? 10.364 6.514 -3.010 1.00 94.06 117 VAL A CA 1
ATOM 900 C C . VAL A 1 117 ? 10.662 5.602 -1.824 1.00 94.06 117 VAL A C 1
ATOM 902 O O . VAL A 1 117 ? 9.974 5.646 -0.800 1.00 94.06 117 VAL A O 1
ATOM 905 N N . LEU A 1 118 ? 11.740 4.835 -1.960 1.00 93.38 118 LEU A N 1
ATOM 906 C CA . LEU A 1 118 ? 12.446 4.185 -0.870 1.00 93.38 118 LEU A CA 1
ATOM 907 C C . LEU A 1 118 ? 13.558 5.134 -0.389 1.00 93.38 118 LEU A C 1
ATOM 909 O O . LEU A 1 118 ? 14.591 5.232 -1.056 1.00 93.38 118 LEU A O 1
ATOM 913 N N . PRO A 1 119 ? 13.372 5.855 0.731 1.00 91.56 119 PRO A N 1
ATOM 914 C CA . PRO A 1 119 ? 14.185 7.032 1.056 1.00 91.56 119 PRO A CA 1
ATOM 915 C C . PRO A 1 119 ? 15.668 6.736 1.302 1.00 91.56 119 PRO A C 1
ATOM 917 O O . PRO A 1 119 ? 16.482 7.650 1.236 1.00 91.56 119 PRO A O 1
ATOM 920 N N . ILE A 1 120 ? 16.021 5.477 1.565 1.00 91.06 120 ILE A N 1
ATOM 921 C CA . ILE A 1 120 ? 17.395 5.071 1.861 1.00 91.06 120 ILE A CA 1
ATOM 922 C C . ILE A 1 120 ? 18.208 4.659 0.627 1.00 91.06 120 ILE A C 1
ATOM 924 O O . ILE A 1 120 ? 19.432 4.639 0.710 1.00 91.06 120 ILE A O 1
ATOM 928 N N . THR A 1 121 ? 17.578 4.290 -0.501 1.00 91.31 121 THR A N 1
ATOM 929 C CA . THR A 1 121 ? 18.345 3.730 -1.635 1.00 91.31 121 THR A CA 1
ATOM 930 C C . THR A 1 121 ? 17.670 3.815 -3.007 1.00 91.31 121 THR A C 1
ATOM 932 O O . THR A 1 121 ? 18.362 4.096 -3.982 1.00 91.31 121 THR A O 1
ATOM 935 N N . ASN A 1 122 ? 16.341 3.674 -3.116 1.00 91.69 122 ASN A N 1
ATOM 936 C CA . ASN A 1 122 ? 15.668 3.614 -4.422 1.00 91.69 122 ASN A CA 1
ATOM 937 C C . ASN A 1 122 ? 14.684 4.778 -4.617 1.00 91.69 122 ASN A C 1
ATOM 939 O O . ASN A 1 122 ? 13.509 4.722 -4.237 1.00 91.69 122 ASN A O 1
ATOM 943 N N . PHE A 1 123 ? 15.151 5.840 -5.265 1.00 91.75 123 PHE A N 1
ATOM 944 C CA . PHE A 1 123 ? 14.307 6.963 -5.672 1.00 91.75 123 PHE A CA 1
ATOM 945 C C . PHE A 1 123 ? 13.560 6.639 -6.968 1.00 91.75 123 PHE A C 1
ATOM 947 O O . PHE A 1 123 ? 14.125 6.028 -7.869 1.00 91.75 123 PHE A O 1
ATOM 954 N N . ASN A 1 124 ? 12.295 7.067 -7.067 1.00 92.12 124 ASN A N 1
ATOM 955 C CA . ASN A 1 124 ? 11.458 6.902 -8.261 1.00 92.12 124 ASN A CA 1
ATOM 956 C C . ASN A 1 124 ? 11.486 5.464 -8.826 1.00 92.12 124 ASN A C 1
ATOM 958 O O . ASN A 1 124 ? 11.813 5.248 -9.988 1.00 92.12 124 ASN A O 1
ATOM 962 N N . SER A 1 125 ? 11.199 4.480 -7.970 1.00 95.06 125 SER A N 1
ATOM 963 C CA . SER A 1 125 ? 11.536 3.076 -8.210 1.00 95.06 125 SER A CA 1
ATOM 964 C C . SER A 1 125 ? 10.341 2.242 -8.690 1.00 95.06 125 SER A C 1
ATOM 966 O O . SER A 1 125 ? 9.416 2.000 -7.902 1.00 95.06 125 SER A O 1
ATOM 968 N N . PRO A 1 126 ? 10.345 1.746 -9.946 1.00 96.56 126 PRO A N 1
ATOM 969 C CA . PRO A 1 126 ? 9.315 0.825 -10.422 1.00 96.56 126 PRO A CA 1
ATOM 970 C C . PRO A 1 126 ? 9.265 -0.497 -9.636 1.00 96.56 126 PRO A C 1
ATOM 972 O O . PRO A 1 126 ? 8.160 -0.927 -9.303 1.00 96.56 126 PRO A O 1
ATOM 975 N N . PRO A 1 127 ? 10.392 -1.132 -9.246 1.00 95.38 127 PRO A N 1
ATOM 976 C CA . PRO A 1 127 ? 10.350 -2.327 -8.404 1.00 95.38 127 PRO A CA 1
ATOM 977 C C . PRO A 1 127 ? 9.665 -2.099 -7.054 1.00 95.38 127 PRO A C 1
ATOM 979 O O . PRO A 1 127 ? 8.735 -2.831 -6.721 1.00 95.38 127 PRO A O 1
ATOM 982 N N . ASP A 1 128 ? 10.038 -1.053 -6.313 1.00 96.38 128 ASP A N 1
ATOM 983 C CA . ASP A 1 128 ? 9.407 -0.739 -5.0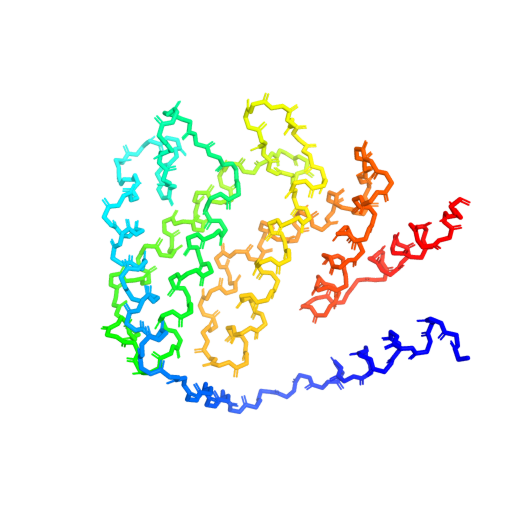19 1.00 96.38 128 ASP A CA 1
ATOM 984 C C . ASP A 1 128 ? 7.917 -0.424 -5.184 1.00 96.38 128 ASP A C 1
ATOM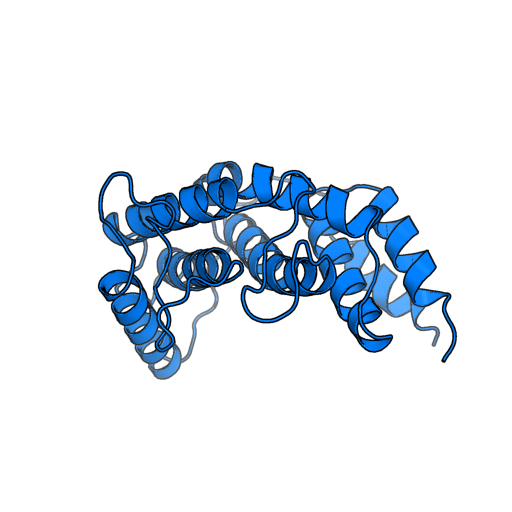 986 O O . ASP A 1 128 ? 7.071 -0.889 -4.419 1.00 96.38 128 ASP A O 1
ATOM 990 N N . THR A 1 129 ? 7.577 0.280 -6.262 1.00 98.19 129 THR A N 1
ATOM 991 C CA . THR A 1 129 ? 6.190 0.539 -6.651 1.00 98.19 129 THR A CA 1
ATOM 992 C C . THR A 1 129 ? 5.431 -0.755 -6.939 1.00 98.19 129 THR A C 1
ATOM 994 O O . THR A 1 129 ? 4.292 -0.899 -6.506 1.00 98.19 129 THR A O 1
ATOM 997 N N . SER A 1 130 ? 6.047 -1.744 -7.590 1.00 97.81 130 SER A N 1
ATOM 998 C CA . SER A 1 130 ? 5.397 -3.030 -7.861 1.00 97.81 130 SER A CA 1
ATOM 999 C C . SER A 1 130 ? 5.090 -3.834 -6.590 1.00 97.81 130 SER A C 1
ATOM 1001 O O . SER A 1 130 ? 4.035 -4.464 -6.516 1.00 97.81 130 SER A O 1
ATOM 1003 N N . PHE A 1 131 ? 5.929 -3.757 -5.550 1.00 97.06 131 PHE A N 1
ATOM 1004 C CA . PHE A 1 131 ? 5.621 -4.362 -4.246 1.00 97.06 131 PHE A CA 1
ATOM 1005 C C . PHE A 1 131 ? 4.405 -3.706 -3.585 1.00 97.06 131 PHE A C 1
ATOM 1007 O O . PHE A 1 131 ? 3.503 -4.400 -3.116 1.00 97.06 131 PHE A O 1
ATOM 1014 N N . ILE A 1 132 ? 4.345 -2.372 -3.605 1.00 98.06 132 ILE A N 1
ATOM 1015 C CA . ILE A 1 132 ? 3.205 -1.603 -3.087 1.00 98.06 132 ILE A CA 1
ATOM 1016 C C . ILE A 1 132 ? 1.920 -1.983 -3.834 1.00 98.06 132 ILE A C 1
ATOM 1018 O O . ILE A 1 132 ? 0.879 -2.221 -3.217 1.00 98.06 132 ILE A O 1
ATOM 1022 N N . ILE A 1 133 ? 1.994 -2.076 -5.163 1.00 98.19 133 ILE A N 1
ATOM 1023 C CA . ILE A 1 133 ? 0.846 -2.389 -6.015 1.00 98.19 133 ILE A CA 1
ATOM 1024 C C . ILE A 1 133 ? 0.345 -3.818 -5.820 1.00 98.19 133 ILE A C 1
ATOM 1026 O O . ILE A 1 133 ? -0.859 -4.022 -5.916 1.00 98.19 133 ILE A O 1
ATOM 1030 N N . GLN A 1 134 ? 1.188 -4.793 -5.477 1.00 96.50 134 GLN A N 1
ATOM 1031 C CA . GLN A 1 134 ? 0.685 -6.130 -5.139 1.00 96.50 134 GLN A CA 1
ATOM 1032 C C . GLN A 1 134 ? -0.252 -6.103 -3.922 1.00 96.50 134 GLN A C 1
ATOM 1034 O O . GLN A 1 134 ? -1.359 -6.639 -3.982 1.00 96.50 134 GLN A O 1
ATOM 1039 N N . GLY A 1 135 ? 0.148 -5.414 -2.848 1.00 95.38 135 GLY A N 1
ATOM 1040 C CA . GLY A 1 135 ? -0.695 -5.255 -1.659 1.00 95.38 135 GLY A CA 1
ATOM 1041 C C . GLY A 1 135 ? -1.968 -4.453 -1.944 1.00 95.38 135 GLY A C 1
ATOM 1042 O O . GLY A 1 135 ? -3.073 -4.872 -1.589 1.00 95.38 135 GLY A O 1
ATOM 1043 N N . MET A 1 136 ? -1.837 -3.321 -2.640 1.00 97.62 136 MET A N 1
ATOM 1044 C CA . MET A 1 136 ? -2.984 -2.478 -2.995 1.00 97.62 136 MET A CA 1
ATOM 1045 C C . MET A 1 136 ? -3.942 -3.154 -3.974 1.00 97.62 136 MET A C 1
ATOM 1047 O O . MET A 1 136 ? -5.156 -3.004 -3.843 1.00 97.62 136 MET A O 1
ATOM 1051 N N . GLY A 1 137 ? -3.409 -3.924 -4.920 1.00 97.12 137 GLY A N 1
ATOM 1052 C CA . GLY A 1 137 ? -4.183 -4.681 -5.888 1.00 97.12 137 GLY A CA 1
ATOM 1053 C C . GLY A 1 137 ? -5.102 -5.680 -5.194 1.00 97.12 137 GLY A C 1
ATOM 1054 O O . GLY A 1 137 ? -6.316 -5.655 -5.397 1.00 97.12 137 GLY A O 1
ATOM 1055 N N . GLN A 1 138 ? -4.545 -6.484 -4.284 1.00 96.38 138 GLN A N 1
ATOM 1056 C CA . GLN A 1 138 ? -5.334 -7.422 -3.485 1.00 96.38 138 GLN A CA 1
ATOM 1057 C C . GLN A 1 138 ? -6.347 -6.709 -2.580 1.00 96.38 138 GLN A C 1
ATOM 1059 O O . GLN A 1 138 ? -7.481 -7.166 -2.447 1.00 96.38 138 GLN A O 1
ATOM 1064 N N . THR A 1 139 ? -5.970 -5.573 -1.988 1.00 98.06 139 THR A N 1
ATOM 1065 C CA . THR A 1 139 ? -6.873 -4.780 -1.137 1.00 98.06 139 THR A CA 1
ATOM 1066 C C . THR A 1 139 ? -8.096 -4.298 -1.922 1.00 98.06 139 THR A C 1
ATOM 1068 O O . THR A 1 139 ? -9.224 -4.426 -1.449 1.00 98.06 139 THR A O 1
ATOM 1071 N N . LEU A 1 140 ? -7.897 -3.798 -3.144 1.00 98.19 140 LEU A N 1
ATOM 1072 C CA . LEU A 1 140 ? -8.977 -3.359 -4.030 1.00 98.19 140 LEU A CA 1
ATOM 1073 C C . LEU A 1 140 ? -9.859 -4.520 -4.502 1.00 98.19 140 LEU A C 1
ATOM 1075 O O . LEU A 1 140 ? -11.082 -4.383 -4.529 1.00 98.19 140 LEU A O 1
ATOM 1079 N N . LEU A 1 141 ? -9.268 -5.672 -4.834 1.00 96.75 141 LEU A N 1
ATOM 1080 C CA . LEU A 1 141 ? -10.033 -6.875 -5.177 1.00 96.75 141 LEU A CA 1
ATOM 1081 C C . LEU A 1 141 ? -10.906 -7.327 -4.000 1.00 96.75 141 LEU A C 1
ATOM 1083 O O . LEU A 1 141 ? -12.097 -7.569 -4.185 1.00 96.75 141 LEU A O 1
ATOM 1087 N N . ASN A 1 142 ? -10.352 -7.348 -2.784 1.00 96.44 142 ASN A N 1
ATOM 1088 C CA . ASN A 1 142 ? -11.102 -7.657 -1.567 1.00 96.44 142 ASN A CA 1
ATOM 1089 C C . ASN A 1 142 ? -12.227 -6.639 -1.323 1.00 96.44 142 ASN A C 1
ATOM 1091 O O . ASN A 1 142 ? -13.339 -7.031 -0.984 1.00 96.44 142 ASN A O 1
ATOM 1095 N N . ALA A 1 143 ? -11.975 -5.344 -1.527 1.00 97.25 143 ALA A N 1
ATOM 1096 C CA . ALA A 1 143 ? -12.994 -4.307 -1.380 1.00 97.25 143 ALA A CA 1
ATOM 1097 C C . ALA A 1 143 ? -14.155 -4.482 -2.370 1.00 97.25 143 ALA A C 1
ATOM 1099 O O . ALA A 1 143 ? -15.316 -4.375 -1.972 1.00 97.25 143 ALA A O 1
ATOM 1100 N N . ARG A 1 144 ? -13.872 -4.823 -3.633 1.00 96.00 144 ARG A N 1
ATOM 1101 C CA . ARG A 1 144 ? -14.911 -5.151 -4.624 1.00 96.00 144 ARG A CA 1
ATOM 1102 C C . ARG A 1 144 ? -15.683 -6.412 -4.246 1.00 96.00 144 ARG A C 1
ATOM 1104 O O . ARG A 1 144 ? -16.906 -6.423 -4.326 1.00 96.00 144 ARG A O 1
ATOM 1111 N N . GLN A 1 145 ? -14.978 -7.456 -3.816 1.00 96.00 145 GLN A N 1
ATOM 1112 C CA . GLN A 1 145 ? -15.573 -8.751 -3.492 1.00 96.00 145 GLN A CA 1
ATOM 1113 C C . GLN A 1 145 ? -16.456 -8.698 -2.239 1.00 96.00 145 GLN A C 1
ATOM 1115 O O . GLN A 1 145 ? -17.543 -9.271 -2.236 1.00 96.00 145 GLN A O 1
ATOM 1120 N N . TYR A 1 146 ? -16.000 -8.020 -1.185 1.00 96.25 146 TYR A N 1
ATOM 1121 C CA . TYR A 1 146 ? -16.620 -8.035 0.145 1.00 96.25 146 TYR A CA 1
ATOM 1122 C C . TYR A 1 146 ? -17.376 -6.739 0.495 1.00 96.25 146 TYR A C 1
ATOM 1124 O O . TYR A 1 146 ? -17.906 -6.603 1.598 1.00 96.25 146 TYR A O 1
ATOM 1132 N N . GLY A 1 147 ? -17.467 -5.792 -0.444 1.00 95.50 147 GLY A N 1
ATOM 1133 C CA . GLY A 1 147 ? -18.369 -4.642 -0.367 1.00 95.50 147 GLY A CA 1
ATOM 1134 C C . GLY A 1 147 ? -17.820 -3.428 0.384 1.00 95.50 147 GLY A C 1
ATOM 1135 O O . GLY A 1 147 ? -18.385 -3.018 1.392 1.00 95.50 147 GLY A O 1
ATOM 1136 N N . PHE A 1 148 ? -16.762 -2.802 -0.122 1.00 97.69 148 PHE A N 1
ATOM 1137 C CA . PHE A 1 148 ? -16.250 -1.507 0.346 1.00 97.69 148 PHE A CA 1
ATOM 1138 C C . PHE A 1 148 ? -15.987 -0.572 -0.849 1.00 97.69 148 PHE A C 1
ATOM 1140 O O . PHE A 1 148 ? -14.834 -0.271 -1.172 1.00 97.69 148 PHE A O 1
ATOM 1147 N N . PRO A 1 149 ? -17.052 -0.160 -1.565 1.00 96.62 149 PRO A N 1
ATOM 1148 C CA . PRO A 1 149 ? -16.935 0.622 -2.797 1.00 96.62 149 PRO A CA 1
ATOM 1149 C C . PRO A 1 149 ? -16.282 1.995 -2.587 1.00 96.62 149 PRO A C 1
ATOM 1151 O O . PRO A 1 149 ? -15.690 2.535 -3.518 1.00 96.62 149 PRO A O 1
ATOM 1154 N N . GLU A 1 150 ? -16.341 2.548 -1.376 1.00 97.94 150 GLU A N 1
ATOM 1155 C CA . GLU A 1 150 ? -15.775 3.850 -1.027 1.00 97.94 150 GLU A CA 1
ATOM 1156 C C . GLU A 1 150 ? -14.242 3.867 -1.074 1.00 97.94 150 GLU A C 1
ATOM 1158 O O . GLU A 1 150 ? -13.653 4.937 -1.218 1.00 97.94 150 GLU A O 1
ATOM 1163 N N . LEU A 1 151 ? -13.576 2.708 -0.993 1.00 98.44 151 LEU A N 1
ATOM 1164 C CA . LEU A 1 151 ? -12.116 2.635 -1.069 1.00 98.44 151 LEU A CA 1
ATOM 1165 C C . LEU A 1 151 ? -11.590 2.959 -2.470 1.00 98.44 151 LEU A C 1
ATOM 1167 O O . LEU A 1 151 ? -10.578 3.644 -2.617 1.00 98.44 151 LEU A O 1
ATOM 1171 N N . GLU A 1 152 ? -12.255 2.447 -3.504 1.00 97.25 152 GLU A N 1
ATOM 1172 C CA . GLU A 1 152 ? -11.787 2.545 -4.884 1.00 97.25 152 GLU A CA 1
ATOM 1173 C C . GLU A 1 152 ? -11.540 3.994 -5.350 1.00 97.25 152 GLU A C 1
ATOM 1175 O O . GLU A 1 152 ? -10.423 4.269 -5.804 1.00 97.25 152 GLU A O 1
ATOM 1180 N N . PRO A 1 153 ? -12.476 4.954 -5.197 1.00 98.00 153 PRO A N 1
ATOM 1181 C CA . PRO A 1 153 ? -12.235 6.336 -5.611 1.00 98.00 153 PRO A CA 1
ATOM 1182 C C . PRO A 1 153 ? -11.089 7.017 -4.845 1.00 98.00 153 PRO A C 1
ATOM 1184 O O . PRO A 1 153 ? -10.469 7.927 -5.394 1.00 98.00 153 PRO A O 1
ATOM 1187 N N . LEU A 1 154 ? -10.763 6.573 -3.624 1.00 98.56 154 LEU A N 1
ATOM 1188 C CA . LEU A 1 154 ? -9.691 7.164 -2.814 1.00 98.56 154 LEU A CA 1
ATOM 1189 C C . LEU A 1 154 ? -8.291 6.810 -3.332 1.00 98.56 154 LEU A C 1
ATOM 1191 O O . LEU A 1 154 ? -7.376 7.624 -3.233 1.00 98.56 154 LEU A O 1
ATOM 1195 N N . VAL A 1 155 ? -8.103 5.599 -3.866 1.00 98.31 155 VAL A N 1
ATOM 1196 C CA . VAL A 1 155 ? -6.758 5.071 -4.173 1.00 98.31 155 VAL A CA 1
ATOM 1197 C C . VAL A 1 155 ? -6.522 4.810 -5.658 1.00 98.31 155 VAL A C 1
ATOM 1199 O O . VAL A 1 155 ? -5.378 4.860 -6.114 1.00 98.31 155 VAL A O 1
ATOM 1202 N N . MET A 1 156 ? -7.580 4.558 -6.436 1.00 97.31 156 MET A N 1
ATOM 1203 C CA . MET A 1 156 ? -7.462 4.162 -7.840 1.00 97.31 156 MET A CA 1
ATOM 1204 C C . MET A 1 156 ? -6.713 5.180 -8.719 1.00 97.31 156 MET A C 1
ATOM 1206 O O . MET A 1 156 ? -5.944 4.739 -9.574 1.00 97.31 156 MET A O 1
ATOM 1210 N N . PRO A 1 157 ? -6.836 6.513 -8.532 1.00 98.00 157 PRO A N 1
ATOM 1211 C CA . PRO A 1 157 ? -6.034 7.468 -9.299 1.00 98.00 157 PRO A CA 1
ATOM 1212 C C . PRO A 1 157 ? -4.520 7.246 -9.145 1.00 98.00 157 PRO A C 1
ATOM 1214 O O . PRO A 1 157 ? -3.796 7.204 -10.142 1.00 98.00 157 PRO A O 1
ATOM 1217 N N . ALA A 1 158 ? -4.046 7.027 -7.914 1.00 98.38 158 ALA A N 1
ATOM 1218 C CA . ALA A 1 158 ? -2.635 6.759 -7.638 1.00 98.38 158 ALA A CA 1
ATOM 1219 C C . ALA A 1 158 ? -2.199 5.382 -8.168 1.00 98.38 158 ALA A C 1
ATOM 1221 O O . ALA A 1 158 ? -1.123 5.256 -8.756 1.00 98.38 158 ALA A O 1
ATOM 1222 N N . VAL A 1 159 ? -3.051 4.359 -8.028 1.00 98.38 159 VAL A N 1
ATOM 1223 C CA . VAL A 1 159 ? -2.807 3.005 -8.561 1.00 98.38 159 VAL A CA 1
ATOM 1224 C C . VAL A 1 159 ? -2.680 3.016 -10.090 1.00 98.38 159 VAL A C 1
ATOM 1226 O O . VAL A 1 159 ? -1.726 2.455 -10.626 1.00 98.38 159 VAL A O 1
ATOM 1229 N N . LYS A 1 160 ? -3.567 3.719 -10.805 1.00 98.19 160 LYS A N 1
ATOM 1230 C CA . LYS A 1 160 ? -3.485 3.865 -12.268 1.00 98.19 160 LYS A CA 1
ATOM 1231 C C . LYS A 1 160 ? -2.199 4.556 -12.701 1.00 98.19 160 LYS A C 1
ATOM 1233 O O . LYS A 1 160 ? -1.528 4.082 -13.616 1.00 98.19 160 LYS A O 1
ATOM 1238 N N . LYS A 1 161 ? -1.813 5.627 -12.002 1.00 98.44 161 LYS A N 1
ATOM 1239 C CA . LYS A 1 161 ? -0.555 6.336 -12.262 1.00 98.44 161 LYS A CA 1
ATOM 1240 C C . LYS A 1 161 ? 0.667 5.429 -12.072 1.00 98.44 161 LYS A C 1
ATOM 1242 O O . LYS A 1 161 ? 1.595 5.479 -12.873 1.00 98.44 161 LYS A O 1
ATOM 1247 N N . ALA A 1 162 ? 0.641 4.554 -11.068 1.00 98.44 162 ALA A N 1
ATOM 1248 C CA . ALA A 1 162 ? 1.675 3.542 -10.878 1.00 98.44 162 ALA A CA 1
ATOM 1249 C C . ALA A 1 162 ? 1.709 2.525 -12.028 1.00 98.44 162 ALA A C 1
ATOM 1251 O O . ALA A 1 162 ? 2.786 2.158 -12.485 1.00 98.44 162 ALA A O 1
ATOM 1252 N N . GLY A 1 163 ? 0.554 2.125 -12.565 1.00 98.31 163 GLY A N 1
ATOM 1253 C CA . GLY A 1 163 ? 0.485 1.294 -13.769 1.00 98.31 163 GLY A CA 1
ATOM 1254 C C . GLY A 1 163 ? 1.213 1.907 -14.972 1.00 98.31 163 GLY A C 1
ATOM 1255 O O . GLY A 1 163 ? 1.976 1.212 -15.644 1.00 98.31 163 GLY A O 1
ATOM 1256 N N . GLU A 1 164 ? 1.065 3.215 -15.206 1.00 98.19 164 GLU A N 1
ATOM 1257 C CA . GLU A 1 164 ? 1.816 3.930 -16.255 1.00 98.19 164 GLU A CA 1
ATOM 1258 C C . GLU A 1 164 ? 3.331 3.938 -16.003 1.00 98.19 164 GLU A C 1
ATOM 1260 O O . GLU A 1 164 ? 4.126 3.920 -16.951 1.00 98.19 164 GLU A O 1
ATOM 1265 N N . ALA A 1 165 ? 3.741 3.972 -14.733 1.00 98.00 165 ALA A N 1
ATOM 1266 C CA . ALA A 1 165 ? 5.139 3.874 -14.335 1.00 98.00 165 ALA A CA 1
ATOM 1267 C C . ALA A 1 165 ? 5.696 2.470 -14.612 1.00 98.00 165 ALA A C 1
ATOM 1269 O O . ALA A 1 165 ? 6.761 2.339 -15.209 1.00 98.00 165 ALA A O 1
ATOM 1270 N N . LEU A 1 166 ? 4.957 1.416 -14.255 1.00 98.31 166 LEU A N 1
ATOM 1271 C CA . LEU A 1 166 ? 5.377 0.020 -14.423 1.00 98.31 166 LEU A CA 1
ATOM 1272 C C . LEU A 1 166 ? 5.443 -0.417 -15.895 1.00 98.31 166 LEU A C 1
ATOM 1274 O O . LEU A 1 166 ? 6.312 -1.209 -16.260 1.00 98.31 166 LEU A O 1
ATOM 1278 N N . VAL A 1 167 ? 4.573 0.119 -16.759 1.00 98.12 167 VAL A N 1
ATOM 1279 C CA . VAL A 1 167 ? 4.614 -0.149 -18.210 1.00 98.12 167 VAL A CA 1
ATOM 1280 C C . VAL A 1 167 ? 5.923 0.323 -18.840 1.00 98.12 167 VAL A C 1
ATOM 1282 O O . VAL A 1 167 ? 6.464 -0.361 -19.706 1.00 98.12 167 VAL A O 1
ATOM 1285 N N . ARG A 1 168 ? 6.432 1.485 -18.418 1.00 95.94 168 ARG A N 1
ATOM 1286 C CA . ARG A 1 168 ? 7.630 2.117 -18.999 1.00 95.94 168 ARG A CA 1
ATOM 1287 C C . ARG A 1 168 ? 8.906 1.839 -18.198 1.00 95.94 168 ARG A C 1
ATOM 1289 O O . ARG A 1 168 ? 9.999 1.962 -18.738 1.00 95.94 168 ARG A O 1
ATOM 1296 N N . GLY A 1 169 ? 8.769 1.497 -16.919 1.00 93.94 169 GLY A N 1
ATOM 1297 C CA . GLY A 1 169 ? 9.858 1.370 -15.954 1.00 93.94 169 GLY A CA 1
ATOM 1298 C C . GLY A 1 169 ? 10.661 0.077 -16.075 1.00 93.94 169 GLY A C 1
ATOM 1299 O O . GLY A 1 169 ? 10.212 -0.901 -16.672 1.00 93.94 169 GLY A O 1
ATOM 1300 N N . GLY A 1 170 ? 11.867 0.082 -15.505 1.00 93.81 170 GLY A N 1
ATOM 1301 C CA . GLY A 1 170 ? 12.794 -1.052 -15.480 1.00 93.81 170 GLY A CA 1
ATOM 1302 C C . GLY A 1 170 ? 12.802 -1.823 -14.157 1.00 93.81 170 GLY A C 1
ATOM 1303 O O . GLY A 1 170 ? 11.918 -1.670 -13.314 1.00 93.81 170 GLY A O 1
ATOM 1304 N N . VAL A 1 171 ? 13.840 -2.637 -13.974 1.00 94.62 171 VAL A N 1
ATOM 1305 C CA . VAL A 1 171 ? 14.089 -3.431 -12.766 1.00 94.62 171 VAL A CA 1
ATOM 1306 C C . VAL A 1 171 ? 15.498 -3.186 -12.232 1.00 94.62 171 VAL A C 1
ATOM 1308 O O . VAL A 1 171 ? 16.409 -2.936 -13.013 1.00 94.62 171 VAL A O 1
ATOM 1311 N N . HIS A 1 172 ? 15.694 -3.306 -10.914 1.00 92.50 172 HIS A N 1
ATOM 1312 C CA . HIS A 1 172 ? 17.035 -3.197 -10.306 1.00 92.50 172 HIS A CA 1
ATOM 1313 C C . HIS A 1 172 ? 17.827 -4.503 -10.371 1.00 92.50 172 HIS A C 1
ATOM 1315 O O . HIS A 1 172 ? 19.049 -4.502 -10.328 1.00 92.50 172 HIS A O 1
ATOM 1321 N N . THR A 1 173 ? 17.120 -5.633 -10.425 1.00 91.56 173 THR A N 1
ATOM 1322 C CA . THR A 1 173 ? 17.702 -6.978 -10.457 1.00 91.56 173 THR A CA 1
ATOM 1323 C C . THR A 1 173 ? 16.808 -7.878 -11.309 1.00 91.56 173 THR A C 1
ATOM 1325 O O . THR A 1 173 ? 15.601 -7.613 -11.394 1.00 91.56 173 THR A O 1
ATOM 1328 N N . PRO A 1 174 ? 17.333 -8.975 -11.886 1.00 90.75 174 PRO A N 1
ATOM 1329 C CA . PRO A 1 174 ? 16.519 -9.903 -12.668 1.00 90.75 174 PRO A CA 1
ATOM 1330 C C . PRO A 1 174 ? 15.322 -10.473 -11.896 1.00 90.75 174 PRO A C 1
ATOM 1332 O O . PRO A 1 174 ? 14.282 -10.737 -12.486 1.00 90.75 174 PRO A O 1
ATOM 1335 N N . ASN A 1 175 ? 15.410 -10.624 -10.571 1.00 91.94 175 ASN A N 1
ATOM 1336 C CA . ASN A 1 175 ? 14.297 -11.149 -9.774 1.00 91.94 175 ASN A CA 1
ATOM 1337 C C . ASN A 1 175 ? 13.104 -10.185 -9.672 1.00 91.94 175 ASN A C 1
ATOM 1339 O O . ASN A 1 175 ? 11.969 -10.635 -9.516 1.00 91.94 175 ASN A O 1
ATOM 1343 N N . HIS A 1 176 ? 13.312 -8.873 -9.800 1.00 95.06 176 HIS A N 1
ATOM 1344 C CA . HIS A 1 176 ? 12.214 -7.906 -9.720 1.00 95.06 176 HIS A CA 1
ATOM 1345 C C . HIS A 1 176 ? 11.231 -8.012 -10.892 1.00 95.06 176 HIS A C 1
ATOM 1347 O O . HIS A 1 176 ? 10.082 -7.595 -10.753 1.00 95.06 176 HIS A O 1
ATOM 1353 N N . ARG A 1 177 ? 11.620 -8.628 -12.016 1.00 94.75 177 ARG A N 1
ATOM 1354 C CA . ARG A 1 177 ? 10.715 -8.822 -13.158 1.00 94.75 177 ARG A CA 1
ATOM 1355 C C . ARG A 1 177 ? 9.479 -9.646 -12.788 1.00 94.75 177 ARG A C 1
ATOM 1357 O O . ARG A 1 177 ? 8.390 -9.355 -13.271 1.00 94.75 177 ARG A O 1
ATOM 1364 N N . TRP A 1 178 ? 9.611 -10.602 -11.862 1.00 95.31 178 TRP A N 1
ATOM 1365 C CA . TRP A 1 178 ? 8.490 -11.406 -11.359 1.00 95.31 178 TRP A CA 1
ATOM 1366 C C . TRP A 1 178 ? 7.482 -10.559 -10.576 1.00 95.31 178 TRP A C 1
ATOM 1368 O O . TRP A 1 178 ? 6.274 -10.702 -10.746 1.00 95.31 178 TRP A O 1
ATOM 1378 N N . VAL A 1 179 ? 7.992 -9.640 -9.757 1.00 96.19 179 VAL A N 1
ATOM 1379 C CA . VAL A 1 179 ? 7.202 -8.726 -8.922 1.00 96.19 179 VAL A CA 1
ATOM 1380 C C . VAL A 1 179 ? 6.457 -7.722 -9.803 1.00 96.19 179 VAL A C 1
ATOM 1382 O O . VAL A 1 179 ? 5.254 -7.528 -9.634 1.00 96.19 179 VAL A O 1
ATOM 1385 N N . VAL A 1 180 ? 7.139 -7.161 -10.807 1.00 97.56 180 VAL A N 1
ATOM 1386 C CA . VAL A 1 180 ? 6.528 -6.273 -11.807 1.00 97.56 180 VAL A CA 1
ATOM 1387 C C . VAL A 1 180 ? 5.451 -7.007 -12.606 1.00 97.56 180 VAL A C 1
ATOM 1389 O O . VAL A 1 180 ? 4.364 -6.463 -12.788 1.00 97.56 180 VAL A O 1
ATOM 1392 N N . CYS A 1 181 ? 5.700 -8.250 -13.032 1.00 97.75 181 CYS A N 1
ATOM 1393 C CA . CYS A 1 181 ? 4.695 -9.043 -13.742 1.00 97.75 181 CYS A CA 1
ATOM 1394 C C . CYS A 1 181 ? 3.450 -9.310 -12.885 1.00 97.75 181 CYS A C 1
ATOM 1396 O O . CYS A 1 18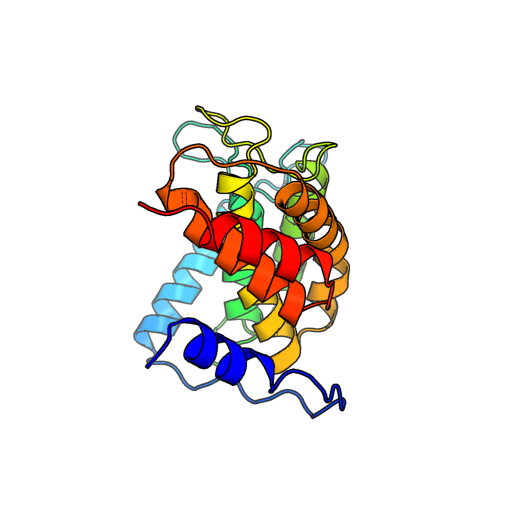1 ? 2.333 -9.128 -13.365 1.00 97.75 181 CYS A O 1
ATOM 1398 N N . SER A 1 182 ? 3.639 -9.698 -11.620 1.00 97.50 182 SER A N 1
ATOM 1399 C CA . SER A 1 182 ? 2.545 -9.916 -10.664 1.00 97.50 182 SER A CA 1
ATOM 1400 C C . SER A 1 182 ? 1.709 -8.646 -10.468 1.00 97.50 182 SER A C 1
ATOM 1402 O O . SER A 1 182 ? 0.484 -8.673 -10.592 1.00 97.50 182 SER A O 1
ATOM 1404 N N . ALA A 1 183 ? 2.372 -7.504 -10.258 1.00 98.25 183 ALA A N 1
ATOM 1405 C CA . ALA A 1 183 ? 1.707 -6.215 -10.116 1.00 98.25 183 ALA A CA 1
ATOM 1406 C C . ALA A 1 183 ? 0.889 -5.859 -11.367 1.00 98.25 183 ALA A C 1
ATOM 1408 O O . ALA A 1 183 ? -0.297 -5.567 -11.257 1.00 98.25 183 ALA A O 1
ATOM 1409 N N . LEU A 1 184 ? 1.482 -5.941 -12.561 1.00 98.44 184 LEU A N 1
ATOM 1410 C CA . LEU A 1 184 ? 0.797 -5.652 -13.825 1.00 98.44 184 LEU A CA 1
ATOM 1411 C C . LEU A 1 184 ? -0.401 -6.581 -14.079 1.00 98.44 184 LEU A C 1
ATOM 1413 O O . LEU A 1 184 ? -1.414 -6.129 -14.611 1.00 98.44 184 LEU A O 1
ATOM 1417 N N . ALA A 1 185 ? -0.319 -7.852 -13.679 1.00 98.00 185 ALA A N 1
ATOM 1418 C CA . ALA A 1 185 ? -1.428 -8.794 -13.802 1.00 98.00 185 ALA A CA 1
ATOM 1419 C C . ALA A 1 185 ? -2.598 -8.412 -12.879 1.00 98.00 185 ALA A C 1
ATOM 1421 O O . ALA A 1 185 ? -3.743 -8.376 -13.328 1.00 98.00 185 ALA A O 1
ATOM 1422 N N . LEU A 1 186 ? -2.312 -8.046 -11.623 1.00 97.62 186 LEU A N 1
ATOM 1423 C CA . LEU A 1 186 ? -3.318 -7.532 -10.685 1.00 97.62 186 LEU A CA 1
ATOM 1424 C C . LEU A 1 186 ? -3.958 -6.235 -11.191 1.00 97.62 186 LEU A C 1
ATOM 1426 O O . LEU A 1 186 ? -5.176 -6.077 -11.116 1.00 97.62 186 LEU A O 1
ATOM 1430 N N . LEU A 1 187 ? -3.157 -5.322 -11.748 1.00 98.19 187 LEU A N 1
ATOM 1431 C CA . LEU A 1 187 ? -3.671 -4.099 -12.364 1.00 98.19 187 LEU A CA 1
ATOM 1432 C C . LEU A 1 187 ? -4.598 -4.420 -13.540 1.00 98.19 187 LEU A C 1
ATOM 1434 O O . LEU A 1 187 ? -5.690 -3.868 -13.608 1.00 98.19 187 LEU A O 1
ATOM 1438 N N . HIS A 1 188 ? -4.215 -5.353 -14.417 1.00 98.00 188 HIS A N 1
ATOM 1439 C CA . HIS A 1 188 ? -5.050 -5.783 -15.541 1.00 98.00 188 HIS A CA 1
ATOM 1440 C C . HIS A 1 188 ? -6.370 -6.418 -15.077 1.00 98.00 188 HIS A C 1
ATOM 1442 O O . HIS A 1 188 ? -7.412 -6.173 -15.678 1.00 98.00 188 HIS A O 1
ATOM 1448 N N . GLN A 1 189 ? -6.353 -7.190 -13.987 1.00 96.25 189 GLN A N 1
ATOM 1449 C CA . GLN A 1 189 ? -7.570 -7.746 -13.393 1.00 96.25 189 GLN A CA 1
ATOM 1450 C C . GLN A 1 189 ? -8.485 -6.652 -12.820 1.00 96.25 189 GLN A C 1
ATOM 1452 O O . GLN A 1 189 ? -9.708 -6.738 -12.931 1.00 96.25 189 GLN A O 1
ATOM 1457 N N . LEU A 1 190 ? -7.913 -5.616 -12.203 1.00 95.25 190 LEU A N 1
ATOM 1458 C CA . LEU A 1 190 ? -8.680 -4.500 -11.653 1.00 95.25 190 LEU A CA 1
ATOM 1459 C C . LEU A 1 190 ? -9.236 -3.576 -12.740 1.00 95.25 190 LEU A C 1
ATOM 1461 O O . LEU A 1 190 ? -10.367 -3.096 -12.619 1.00 95.25 190 LEU A O 1
ATOM 1465 N N . TYR A 1 191 ? -8.446 -3.303 -13.770 1.00 93.00 191 TYR A N 1
ATOM 1466 C CA . TYR A 1 191 ? -8.804 -2.459 -14.898 1.00 93.00 191 TYR A CA 1
ATOM 1467 C C . TYR A 1 191 ? -8.022 -2.921 -16.144 1.00 93.00 191 TYR A C 1
ATOM 1469 O O . TYR A 1 191 ? -6.825 -2.654 -16.274 1.00 93.00 191 TYR A O 1
ATOM 1477 N N . PRO A 1 192 ? -8.688 -3.634 -17.070 1.00 95.69 192 PRO A N 1
ATOM 1478 C CA . PRO A 1 192 ? -8.020 -4.223 -18.222 1.00 95.69 192 PRO A CA 1
ATOM 1479 C C . PRO A 1 192 ? -7.309 -3.190 -19.099 1.00 95.69 192 PRO A C 1
ATOM 1481 O O . PRO A 1 192 ? -7.926 -2.274 -19.638 1.00 95.69 192 PRO A O 1
ATOM 1484 N N . ASP A 1 193 ? -6.005 -3.390 -19.280 1.00 97.12 193 ASP A N 1
ATOM 1485 C CA . ASP A 1 193 ? -5.171 -2.648 -20.225 1.00 97.12 193 ASP A CA 1
ATOM 1486 C C . ASP A 1 193 ? -4.217 -3.621 -20.948 1.00 97.12 193 ASP A C 1
ATOM 1488 O O . ASP A 1 193 ? -3.447 -4.331 -20.286 1.00 97.12 193 ASP A O 1
ATOM 1492 N N . PRO A 1 194 ? -4.240 -3.696 -22.293 1.00 97.75 194 PRO A N 1
ATOM 1493 C CA . PRO A 1 194 ? -3.368 -4.593 -23.052 1.00 97.75 194 PRO A CA 1
ATOM 1494 C C . PRO A 1 194 ? -1.875 -4.247 -22.929 1.00 97.75 194 PRO A C 1
ATOM 1496 O O . PRO A 1 194 ? -1.025 -5.119 -23.127 1.00 97.75 194 PRO A O 1
ATOM 1499 N N . ARG A 1 195 ? -1.520 -3.007 -22.566 1.00 98.31 195 ARG A N 1
ATOM 1500 C CA . ARG A 1 195 ? -0.124 -2.596 -22.338 1.00 98.31 195 ARG A CA 1
ATOM 1501 C C . ARG A 1 195 ? 0.500 -3.346 -21.161 1.00 98.31 195 ARG A C 1
ATOM 1503 O O . ARG A 1 195 ? 1.698 -3.620 -21.198 1.00 98.31 195 ARG A O 1
ATOM 1510 N N . TYR A 1 196 ? -0.299 -3.730 -20.162 1.00 98.38 196 TYR A N 1
ATOM 1511 C CA . TYR A 1 196 ? 0.163 -4.525 -19.019 1.00 98.38 196 TYR A CA 1
ATOM 1512 C C . TYR A 1 196 ? 0.572 -5.929 -19.442 1.00 98.38 196 TYR A C 1
ATOM 1514 O O . TYR A 1 196 ? 1.676 -6.361 -19.119 1.00 98.38 196 TYR A O 1
ATOM 1522 N N . LEU A 1 197 ? -0.260 -6.595 -20.246 1.00 98.12 197 LEU A N 1
ATOM 1523 C CA . LEU A 1 197 ? 0.048 -7.920 -20.789 1.00 98.12 197 LEU A CA 1
ATOM 1524 C C . LEU A 1 197 ? 1.290 -7.882 -21.681 1.00 98.12 197 LEU A C 1
ATOM 1526 O O . LEU A 1 197 ? 2.203 -8.682 -21.502 1.00 98.12 197 LEU A O 1
ATOM 1530 N N . LYS A 1 198 ? 1.386 -6.881 -22.565 1.00 98.06 198 LYS A N 1
ATOM 1531 C CA . LYS A 1 198 ? 2.570 -6.689 -23.412 1.00 98.06 198 LYS A CA 1
ATOM 1532 C C . LYS A 1 198 ? 3.848 -6.531 -22.585 1.00 98.06 198 LYS A C 1
ATOM 1534 O O . LYS A 1 198 ? 4.880 -7.093 -22.943 1.00 98.06 198 LYS A O 1
ATOM 1539 N N . ARG A 1 199 ? 3.802 -5.764 -21.490 1.00 97.56 199 ARG A N 1
ATOM 1540 C CA . ARG A 1 199 ? 4.968 -5.560 -20.620 1.00 97.56 199 ARG A CA 1
ATOM 1541 C C . ARG A 1 199 ? 5.325 -6.819 -19.826 1.00 97.56 199 ARG A C 1
ATOM 1543 O O . ARG A 1 199 ? 6.508 -7.101 -19.669 1.00 97.56 199 ARG A O 1
ATOM 1550 N N . ILE A 1 200 ? 4.332 -7.592 -19.385 1.00 97.56 200 ILE A N 1
ATOM 1551 C CA . ILE A 1 200 ? 4.544 -8.916 -18.781 1.00 97.56 200 ILE A CA 1
ATOM 1552 C C . ILE A 1 200 ? 5.267 -9.838 -19.769 1.00 97.56 200 ILE A C 1
ATOM 1554 O O . ILE A 1 200 ? 6.296 -10.410 -19.423 1.00 97.56 200 ILE A O 1
ATOM 1558 N N . ASP A 1 201 ? 4.787 -9.936 -21.009 1.00 97.00 201 ASP A N 1
ATOM 1559 C CA . ASP A 1 201 ? 5.393 -10.804 -22.024 1.00 97.00 201 ASP A CA 1
ATOM 1560 C C . ASP A 1 201 ? 6.849 -10.427 -22.323 1.00 97.00 201 ASP A C 1
ATOM 1562 O O . ASP A 1 201 ? 7.684 -11.313 -22.491 1.00 97.00 201 ASP A O 1
ATOM 1566 N N . GLN A 1 202 ? 7.175 -9.129 -22.337 1.00 95.31 202 GLN A N 1
ATOM 1567 C CA . GLN A 1 202 ? 8.557 -8.657 -22.481 1.00 95.31 202 GLN A CA 1
ATOM 1568 C C . GLN A 1 202 ? 9.453 -9.171 -21.349 1.00 95.31 202 GLN A C 1
ATOM 1570 O O . GLN A 1 202 ? 10.497 -9.757 -21.618 1.00 95.31 202 GLN A O 1
ATOM 1575 N N . TRP A 1 203 ? 9.028 -9.005 -20.095 1.00 95.00 203 TRP A N 1
ATOM 1576 C CA . TRP A 1 203 ? 9.797 -9.462 -18.935 1.00 95.00 203 TRP A CA 1
ATOM 1577 C C . TRP A 1 203 ? 9.937 -10.984 -18.864 1.00 95.00 203 TRP A C 1
ATOM 1579 O O . TRP A 1 203 ? 10.969 -11.490 -18.429 1.00 95.00 203 TRP A O 1
ATOM 1589 N N . LEU A 1 204 ? 8.910 -11.724 -19.286 1.00 91.81 204 LEU A N 1
ATOM 1590 C CA . LEU A 1 204 ? 8.930 -13.187 -19.304 1.00 91.81 204 LEU A CA 1
ATOM 1591 C C . LEU A 1 204 ? 9.734 -13.770 -20.475 1.00 91.81 204 LEU A C 1
ATOM 1593 O O . LEU A 1 204 ? 10.101 -14.945 -20.419 1.00 91.81 204 LEU A O 1
ATOM 1597 N N . ALA A 1 205 ? 9.990 -12.985 -21.525 1.00 92.25 205 ALA A N 1
ATOM 1598 C CA . ALA A 1 205 ? 10.821 -13.388 -22.657 1.00 92.25 205 ALA A CA 1
ATOM 1599 C C . ALA A 1 205 ? 12.326 -13.316 -22.353 1.00 92.25 205 ALA A C 1
ATOM 1601 O O . ALA A 1 205 ? 13.111 -13.969 -23.037 1.00 92.25 205 ALA A O 1
ATOM 1602 N N . GLU A 1 206 ? 12.734 -12.555 -21.334 1.00 82.81 206 GLU A N 1
ATOM 1603 C CA . GLU A 1 206 ? 14.122 -12.529 -20.877 1.00 82.81 206 GLU A CA 1
ATOM 1604 C C . GLU A 1 206 ? 14.512 -13.904 -20.310 1.00 82.81 206 GLU A C 1
ATOM 1606 O O . GLU A 1 206 ? 14.051 -14.317 -19.240 1.00 82.81 206 GLU A O 1
ATOM 1611 N N . SER A 1 207 ? 15.367 -14.638 -21.023 1.00 72.75 207 SER A N 1
ATOM 1612 C CA . SER A 1 207 ? 15.930 -15.899 -20.534 1.00 72.75 207 SER A CA 1
ATOM 1613 C C . SER A 1 207 ? 16.841 -15.672 -19.318 1.00 72.75 207 SER A C 1
ATOM 1615 O O . SER A 1 207 ? 17.224 -14.542 -19.017 1.00 72.75 207 SER A O 1
ATOM 1617 N N . VAL A 1 208 ? 17.125 -16.744 -18.572 1.00 58.91 208 VAL A N 1
ATOM 1618 C CA . VAL A 1 208 ? 18.112 -16.753 -17.474 1.00 58.91 208 VAL A CA 1
ATOM 1619 C C . VAL A 1 208 ? 19.486 -17.061 -18.044 1.00 58.91 208 VAL A C 1
ATOM 1621 O O . VAL A 1 208 ? 19.532 -17.937 -18.937 1.00 58.91 208 VAL A O 1
#

Secondary structure (DSSP, 8-state):
--HHHHHHHHHTT------PPPPPPPP--HHHHHHHHHHHHHHHHHB---TT-TTTTSB--TTS---TTHHHHHHHHHHHHHH-TTSTTTT-HHHHHHHHHHHHHHHHTS-TTSPPPBTTTBTT-HHHHHHHHHHHHHHHHHHHHHT-TTHHHHHHHHHHHHHHHHHH---SSTTHHHHHHHHHHHHHHHS--HHHHHHHHHHHHS--